Protein AF-A0AB34GWY9-F1 (afdb_monomer_lite)

Radius of gyration: 18.63 Å; chains: 1; bounding box: 54×38×54 Å

Sequence (233 aa):
MGNPYMCNNECDASTPELAHPPELMFDFEGRHPSTFWQSATWKEYPKPLQVNITLSWSKTIELTDNIVITFESGRPDQMILEKSLDYGRTWQPYQYYATDCLDAFHMDPKSVKDLSQHTVLEIICTEEYSTGYMTNSKIIHFEIKDRFAFFAGPWLRNMASLYGQLDTTKKLRDFFTVTDLRIRLLRPAVGEIFVDELHLARYFYAISDIKVHGRNASLEVVSEAFETLLTQQ

Secondary structure (DSSP, 8-state):
---TTS--S---TTSTTT---GGGGSS-TT-SSPP-EEPPPSTTTTS---EEEEEEEEEEEEE-S-EEEEESSPPPSEEEEEEESSTTSS-EEEEEEESSHHHHHS--B--GGG--TTTTT---EE-TT--TTSTTTTEEEE-HHHHHHHHHTTTT--HHHHHHHHHH-HHHHHHHEEEEEEEEEEE----SSS--GGGGGG---EEEEEE--EET--S--EEEEEE------

InterPro domains:
  IPR008211 Laminin, N-terminal [PF00055] (6-214)
  IPR008211 Laminin, N-terminal [PS51117] (1-215)
  IPR008211 Laminin, N-terminal [SM00136] (1-214)
  IPR050440 Laminin/Netrin Extracellular Matrix [PTHR10574] (3-215)

pLDDT: mean 86.41, std 16.1, range [24.83, 98.75]

Structure (mmCIF, N/CA/C/O backbone):
data_AF-A0AB34GWY9-F1
#
_entry.id   AF-A0AB34GWY9-F1
#
loop_
_atom_site.group_PDB
_atom_site.id
_atom_site.type_symbol
_atom_site.label_atom_id
_atom_site.label_alt_id
_atom_site.label_comp_id
_atom_site.label_asym_id
_atom_site.label_entity_id
_atom_site.label_seq_id
_atom_site.pdbx_PDB_ins_code
_atom_site.Cartn_x
_atom_site.Cartn_y
_atom_site.Cartn_z
_atom_site.occupancy
_atom_site.B_iso_or_equiv
_atom_site.auth_seq_id
_atom_site.auth_comp_id
_atom_site.auth_asym_id
_atom_site.auth_atom_id
_atom_site.pdbx_PDB_model_num
ATOM 1 N N . MET A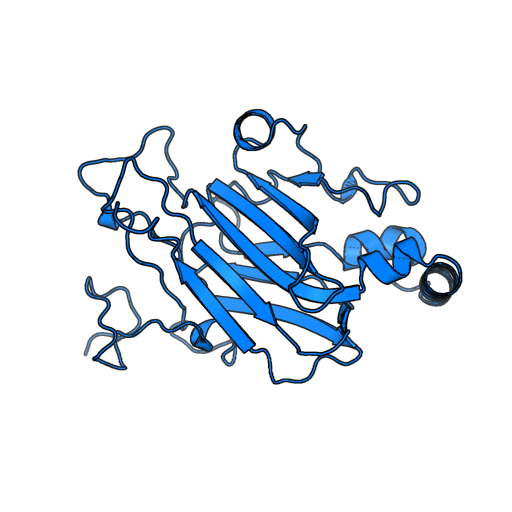 1 1 ? 36.625 4.973 -9.474 1.00 31.06 1 MET A N 1
ATOM 2 C CA . MET A 1 1 ? 35.896 3.871 -8.817 1.00 31.06 1 MET A CA 1
ATOM 3 C C . MET A 1 1 ? 34.450 4.313 -8.729 1.00 31.06 1 MET A C 1
ATOM 5 O O . MET A 1 1 ? 34.177 5.270 -8.017 1.00 31.06 1 MET A O 1
ATOM 9 N N . GLY A 1 2 ? 33.593 3.756 -9.586 1.00 39.88 2 GLY A N 1
ATOM 10 C CA . GLY A 1 2 ? 32.161 4.056 -9.590 1.00 39.88 2 GLY A CA 1
ATOM 11 C C . GLY A 1 2 ? 31.481 3.359 -8.418 1.00 39.88 2 GLY A C 1
ATOM 12 O O . GLY A 1 2 ? 31.935 2.303 -7.988 1.00 39.88 2 GLY A O 1
ATOM 13 N N . ASN A 1 3 ? 30.447 3.986 -7.872 1.00 44.97 3 ASN A N 1
ATOM 14 C CA . ASN A 1 3 ? 29.635 3.423 -6.804 1.00 44.97 3 ASN A CA 1
ATOM 15 C C . ASN A 1 3 ? 28.727 2.320 -7.390 1.00 44.97 3 ASN A C 1
ATOM 17 O O . ASN A 1 3 ? 27.938 2.653 -8.272 1.00 44.97 3 ASN A O 1
ATOM 21 N N . PRO A 1 4 ? 28.816 1.054 -6.943 1.00 48.94 4 PRO A N 1
ATOM 22 C CA . PRO A 1 4 ? 28.056 -0.055 -7.529 1.00 48.94 4 PRO A CA 1
ATOM 23 C C . PRO A 1 4 ? 26.533 0.065 -7.361 1.00 48.94 4 PRO A C 1
ATOM 25 O O . PRO A 1 4 ? 25.804 -0.508 -8.157 1.00 48.94 4 PRO A O 1
ATOM 28 N N . TYR A 1 5 ? 26.053 0.866 -6.401 1.00 50.22 5 TYR A N 1
ATOM 29 C CA . TYR A 1 5 ? 24.615 1.067 -6.153 1.00 50.22 5 TYR A CA 1
ATOM 30 C C . TYR A 1 5 ? 24.064 2.392 -6.707 1.00 50.22 5 TYR A C 1
ATOM 32 O O . TYR A 1 5 ? 22.931 2.768 -6.419 1.00 50.22 5 TYR A O 1
ATOM 40 N N . MET A 1 6 ? 24.861 3.147 -7.470 1.00 43.59 6 MET A N 1
ATOM 41 C CA . MET A 1 6 ? 24.285 4.130 -8.392 1.00 43.59 6 MET A CA 1
ATOM 42 C C . MET A 1 6 ? 23.903 3.397 -9.668 1.00 43.59 6 MET A C 1
ATOM 44 O O . MET A 1 6 ? 24.674 2.534 -10.065 1.00 43.59 6 MET A O 1
ATOM 48 N N . CYS A 1 7 ? 22.778 3.768 -10.295 1.00 50.56 7 CYS A N 1
ATOM 49 C CA . CYS A 1 7 ? 22.252 3.230 -11.556 1.00 50.56 7 CYS A CA 1
ATOM 50 C C . CYS A 1 7 ? 23.331 3.035 -12.640 1.00 50.56 7 CYS A C 1
ATOM 52 O O . CYS A 1 7 ? 23.457 3.832 -13.570 1.00 50.56 7 CYS A O 1
ATOM 54 N N . ASN A 1 8 ? 24.111 1.964 -12.532 1.00 51.22 8 ASN A N 1
ATOM 55 C CA . ASN A 1 8 ? 24.793 1.358 -13.648 1.00 51.22 8 ASN A CA 1
ATOM 56 C C . ASN A 1 8 ? 23.679 0.714 -14.466 1.00 51.22 8 ASN A C 1
ATOM 58 O O . ASN A 1 8 ? 22.760 0.121 -13.909 1.00 51.22 8 ASN A O 1
ATOM 62 N N . ASN A 1 9 ? 23.724 0.882 -15.782 1.00 61.03 9 ASN A N 1
ATOM 63 C CA . ASN A 1 9 ? 22.674 0.486 -16.725 1.00 61.03 9 ASN A CA 1
ATOM 64 C C . ASN A 1 9 ? 22.385 -1.036 -16.775 1.00 61.03 9 ASN A C 1
ATOM 66 O O . ASN A 1 9 ? 21.786 -1.509 -17.739 1.00 61.03 9 ASN A O 1
ATOM 70 N N . GLU A 1 10 ? 22.832 -1.813 -15.788 1.00 70.19 10 GLU A N 1
ATOM 71 C CA . GLU A 1 10 ? 22.822 -3.268 -15.770 1.00 70.19 10 GLU A CA 1
ATOM 72 C C . GLU A 1 10 ? 22.479 -3.777 -14.360 1.00 70.19 10 GLU A C 1
ATOM 74 O O . GLU A 1 10 ? 23.204 -3.530 -13.401 1.00 70.19 10 GLU A O 1
ATOM 79 N N . CYS A 1 11 ? 21.354 -4.490 -14.259 1.00 76.62 11 CYS A N 1
ATOM 80 C CA . CYS A 1 11 ? 20.963 -5.281 -13.096 1.00 76.62 11 CYS A CA 1
ATOM 81 C C . CYS A 1 11 ? 21.293 -6.745 -13.403 1.00 76.62 11 CYS A C 1
ATOM 83 O O . CYS A 1 11 ? 20.811 -7.283 -14.404 1.00 76.62 11 CYS A O 1
ATOM 85 N N . ASP A 1 12 ? 22.087 -7.390 -12.550 1.00 78.81 12 ASP A N 1
ATOM 86 C CA . ASP A 1 12 ? 22.525 -8.776 -12.733 1.00 78.81 12 ASP A CA 1
ATOM 87 C C . ASP A 1 12 ? 22.421 -9.552 -11.417 1.00 78.81 12 ASP A C 1
ATOM 89 O O . ASP A 1 12 ? 23.176 -9.326 -10.476 1.00 78.81 12 ASP A O 1
ATOM 93 N N . ALA A 1 13 ? 21.497 -10.515 -11.374 1.00 80.19 13 ALA A N 1
ATOM 94 C CA . ALA A 1 13 ? 21.254 -11.352 -10.201 1.00 80.19 13 ALA A CA 1
ATOM 95 C C . ALA A 1 13 ? 22.440 -12.265 -9.839 1.00 80.19 13 ALA A C 1
ATOM 97 O O . ALA A 1 13 ? 22.514 -12.747 -8.710 1.00 80.19 13 ALA A O 1
ATOM 98 N N . SER A 1 14 ? 23.359 -12.525 -10.776 1.00 80.94 14 SER A N 1
ATOM 99 C CA . SER A 1 14 ? 24.549 -13.346 -10.528 1.00 80.94 14 SER A CA 1
ATOM 100 C C . SER A 1 14 ? 25.707 -12.564 -9.904 1.00 80.94 14 SER A C 1
ATOM 102 O O . SER A 1 14 ? 26.601 -13.166 -9.303 1.00 80.94 14 SER A O 1
ATOM 104 N N . THR A 1 15 ? 25.663 -11.232 -9.990 1.00 83.25 15 THR A N 1
ATOM 105 C CA . THR A 1 15 ? 26.695 -10.330 -9.482 1.00 83.25 15 THR A CA 1
ATOM 106 C C . THR A 1 15 ? 26.162 -9.598 -8.245 1.00 83.25 15 THR A C 1
ATOM 108 O O . THR A 1 15 ? 25.344 -8.696 -8.393 1.00 83.25 15 THR A O 1
ATOM 111 N N . PRO A 1 16 ? 26.629 -9.912 -7.018 1.00 82.50 16 PRO A N 1
ATOM 112 C CA . PRO A 1 16 ? 26.069 -9.345 -5.783 1.00 82.50 16 PRO A CA 1
ATOM 113 C C . PRO A 1 16 ? 26.027 -7.811 -5.724 1.00 82.50 16 PRO A C 1
ATOM 115 O O . PRO A 1 16 ? 25.148 -7.249 -5.085 1.00 82.50 16 PRO A O 1
ATOM 118 N N . GLU A 1 17 ? 26.965 -7.135 -6.391 1.00 79.44 17 GLU A N 1
ATOM 119 C CA . GLU A 1 17 ? 27.049 -5.668 -6.447 1.00 79.44 17 GLU A CA 1
ATOM 120 C C . GLU A 1 17 ? 26.020 -5.020 -7.391 1.00 79.44 17 GLU A C 1
ATOM 122 O O . GLU A 1 17 ? 25.775 -3.824 -7.279 1.00 79.44 17 GLU A O 1
ATOM 127 N N . LEU A 1 18 ? 25.436 -5.795 -8.310 1.00 80.31 18 LEU A N 1
ATOM 128 C CA . LEU A 1 18 ? 24.434 -5.362 -9.298 1.00 80.31 18 LEU A CA 1
ATOM 129 C C . LEU A 1 18 ? 23.069 -6.031 -9.066 1.00 80.31 18 LEU A C 1
ATOM 131 O O . LEU A 1 18 ? 22.143 -5.867 -9.865 1.00 80.31 18 LEU A O 1
ATOM 135 N N . ALA A 1 19 ? 22.959 -6.837 -8.009 1.00 84.19 19 ALA A N 1
ATOM 136 C CA . ALA A 1 19 ? 21.754 -7.561 -7.659 1.00 84.19 19 ALA A CA 1
ATOM 137 C C . ALA A 1 19 ? 20.856 -6.694 -6.770 1.00 84.19 19 ALA A C 1
ATOM 139 O O . ALA A 1 19 ? 21.302 -6.111 -5.782 1.00 84.19 19 ALA A O 1
ATOM 140 N N . HIS A 1 20 ? 19.562 -6.689 -7.084 1.00 88.31 20 HIS A N 1
ATOM 141 C CA . HIS A 1 20 ? 18.537 -5.945 -6.351 1.00 88.31 20 HIS A CA 1
ATOM 142 C C . HIS A 1 20 ? 17.461 -6.885 -5.785 1.00 88.31 20 HIS A C 1
ATOM 144 O O . HIS A 1 20 ? 16.304 -6.831 -6.216 1.00 88.31 20 HIS A O 1
ATOM 150 N N . PRO A 1 21 ? 17.823 -7.814 -4.878 1.00 90.44 21 PRO A N 1
ATOM 151 C CA . PRO A 1 21 ? 16.912 -8.859 -4.444 1.00 90.44 21 PRO A CA 1
ATOM 152 C C . PRO A 1 21 ? 15.900 -8.344 -3.393 1.00 90.44 21 PRO A C 1
ATOM 154 O O . PRO A 1 21 ? 16.093 -7.263 -2.825 1.00 90.44 21 PRO A O 1
ATOM 157 N N . PRO A 1 22 ? 14.795 -9.075 -3.140 1.00 89.94 22 PRO A N 1
ATOM 158 C CA . PRO A 1 22 ? 13.700 -8.610 -2.282 1.00 89.94 22 PRO A CA 1
ATOM 159 C C . PRO A 1 22 ? 14.094 -8.286 -0.837 1.00 89.94 22 PRO A C 1
ATOM 161 O O . PRO A 1 22 ? 13.450 -7.450 -0.205 1.00 89.94 22 PRO A O 1
ATOM 164 N N . GLU A 1 23 ? 15.157 -8.901 -0.314 1.00 89.06 23 GLU A N 1
ATOM 165 C CA . GLU A 1 23 ? 15.642 -8.688 1.055 1.00 89.06 23 GLU A CA 1
ATOM 166 C C . GLU A 1 23 ? 16.086 -7.241 1.294 1.00 89.06 23 GLU A C 1
ATOM 168 O O . GLU A 1 23 ? 16.053 -6.767 2.429 1.00 89.06 23 GLU A O 1
ATOM 173 N N . LEU A 1 24 ? 16.455 -6.516 0.230 1.00 89.56 24 LEU A N 1
ATOM 174 C CA . LEU A 1 24 ? 16.825 -5.104 0.316 1.00 89.56 24 LEU A CA 1
ATOM 175 C C . LEU A 1 24 ? 15.642 -4.188 0.658 1.00 89.56 24 LEU A C 1
ATOM 177 O O . LEU A 1 24 ? 15.874 -3.042 1.000 1.00 89.56 24 LEU A O 1
ATOM 181 N N . MET A 1 25 ? 14.393 -4.667 0.609 1.00 91.06 25 MET A N 1
ATOM 182 C CA . MET A 1 25 ? 13.231 -3.896 1.079 1.00 91.06 25 MET A CA 1
ATOM 183 C C . MET A 1 25 ? 13.099 -3.854 2.611 1.00 91.06 25 MET A C 1
ATOM 185 O O . MET A 1 25 ? 12.223 -3.155 3.112 1.00 91.06 25 MET A O 1
ATOM 189 N N . PHE A 1 26 ? 13.905 -4.627 3.347 1.00 89.31 26 PHE A N 1
ATOM 190 C CA . PHE A 1 26 ? 13.823 -4.772 4.809 1.00 89.31 26 PHE A CA 1
ATOM 191 C C . PHE A 1 26 ? 15.185 -4.643 5.496 1.00 89.31 26 PHE A C 1
ATOM 193 O O . PHE A 1 26 ? 15.328 -5.019 6.665 1.00 89.31 26 PHE A O 1
ATOM 200 N N . ASP A 1 27 ? 16.212 -4.189 4.774 1.00 83.94 27 ASP A N 1
ATOM 201 C CA . ASP A 1 27 ? 17.539 -4.033 5.351 1.00 83.94 27 ASP A CA 1
ATOM 202 C C . ASP A 1 27 ? 17.627 -2.783 6.246 1.00 83.94 27 ASP A C 1
ATOM 204 O O . ASP A 1 27 ? 16.655 -2.069 6.493 1.00 83.94 27 ASP A O 1
ATOM 208 N N . PHE A 1 28 ? 18.787 -2.574 6.870 1.00 76.06 28 PHE A N 1
ATOM 209 C CA . PHE A 1 28 ? 18.936 -1.478 7.822 1.00 76.06 28 PHE A CA 1
ATOM 210 C C . PHE A 1 28 ? 18.952 -0.122 7.101 1.00 76.06 28 PHE A C 1
ATOM 212 O O . PHE A 1 28 ? 19.877 0.175 6.341 1.00 76.06 28 PHE A O 1
ATOM 219 N N . GLU A 1 29 ? 17.967 0.720 7.418 1.00 64.00 29 GLU A N 1
ATOM 220 C CA . GLU A 1 29 ? 17.836 2.082 6.900 1.00 64.00 29 GLU A CA 1
ATOM 221 C C . GLU A 1 29 ? 19.078 2.951 7.195 1.00 64.00 29 GLU A C 1
ATOM 223 O O . GLU A 1 29 ? 19.726 2.833 8.236 1.00 64.00 29 GLU A O 1
ATOM 228 N N . GLY A 1 30 ? 19.404 3.878 6.290 1.00 59.62 30 GLY A N 1
ATOM 229 C CA . GLY A 1 30 ? 20.500 4.841 6.476 1.00 59.62 30 GLY A CA 1
ATOM 230 C C . GLY A 1 30 ? 21.842 4.405 5.886 1.00 59.62 30 GLY A C 1
ATOM 231 O O . GLY A 1 30 ? 22.859 5.066 6.113 1.00 59.62 30 GLY A O 1
ATOM 232 N N . ARG A 1 31 ? 21.868 3.324 5.095 1.00 63.81 31 ARG A N 1
ATOM 233 C CA . ARG A 1 31 ? 22.986 3.072 4.180 1.00 63.81 31 ARG A CA 1
ATOM 234 C C . ARG A 1 31 ? 23.046 4.170 3.119 1.00 63.81 31 ARG A C 1
ATOM 236 O O . ARG A 1 31 ? 22.035 4.587 2.557 1.00 63.81 31 ARG A O 1
ATOM 243 N N . HIS A 1 32 ? 24.261 4.641 2.863 1.00 64.62 32 HIS A N 1
ATOM 244 C CA . HIS A 1 32 ? 24.560 5.572 1.786 1.00 64.62 32 HIS A CA 1
ATOM 245 C C . HIS A 1 32 ? 25.638 4.950 0.900 1.00 64.62 32 HIS A C 1
ATOM 247 O O . HIS A 1 32 ? 26.770 4.787 1.368 1.00 64.62 32 HIS A O 1
ATOM 253 N N . PRO A 1 33 ? 25.324 4.610 -0.362 1.00 71.50 33 PRO A N 1
ATOM 254 C CA . PRO A 1 33 ? 24.031 4.770 -1.065 1.00 71.50 33 PRO A CA 1
ATOM 255 C C . PRO A 1 33 ? 22.893 3.888 -0.511 1.00 71.50 33 PRO A C 1
ATOM 257 O O . PRO A 1 33 ? 23.167 2.920 0.198 1.00 71.50 33 PRO A O 1
ATOM 260 N N . SER A 1 34 ? 21.640 4.238 -0.835 1.00 79.06 34 SER A N 1
ATOM 261 C CA . SER A 1 34 ? 20.464 3.411 -0.531 1.00 79.06 34 SER A CA 1
ATOM 262 C C . SER A 1 34 ? 20.524 2.089 -1.296 1.00 79.06 34 SER A C 1
ATOM 264 O O . SER A 1 34 ? 20.919 2.035 -2.460 1.00 79.06 34 SER A O 1
ATOM 266 N N . THR A 1 35 ? 20.129 1.019 -0.623 1.00 88.00 35 THR A N 1
ATOM 267 C CA . THR A 1 35 ? 19.844 -0.298 -1.192 1.00 88.00 35 THR A CA 1
ATOM 268 C C . THR A 1 35 ? 18.368 -0.363 -1.576 1.00 88.00 35 THR A C 1
ATOM 270 O O . THR A 1 35 ? 17.538 0.342 -1.005 1.00 88.00 35 THR A O 1
ATOM 273 N N . PHE A 1 36 ? 18.035 -1.153 -2.596 1.00 90.25 36 PHE A N 1
ATOM 274 C CA . PHE A 1 36 ? 16.656 -1.302 -3.053 1.00 90.25 36 PHE A CA 1
ATOM 275 C C . PHE A 1 36 ? 16.463 -2.595 -3.833 1.00 90.25 36 PHE A C 1
ATOM 277 O O . PHE A 1 36 ? 17.358 -3.032 -4.560 1.00 90.25 36 PHE A O 1
ATOM 284 N N . TRP A 1 37 ? 15.271 -3.172 -3.710 1.00 93.12 37 TRP A N 1
ATOM 285 C CA . TRP A 1 37 ? 14.765 -4.168 -4.649 1.00 93.12 37 TRP A CA 1
ATOM 286 C C . TRP A 1 37 ? 14.370 -3.488 -5.961 1.00 93.12 37 TRP A C 1
ATOM 288 O O . TRP A 1 37 ? 13.893 -2.351 -5.940 1.00 93.12 37 TRP A O 1
ATOM 298 N N . GLN A 1 38 ? 14.516 -4.190 -7.086 1.00 91.31 38 GLN A N 1
ATOM 299 C CA . GLN A 1 38 ? 14.122 -3.700 -8.405 1.00 91.31 38 GLN A CA 1
ATOM 300 C C . GLN A 1 38 ? 13.397 -4.786 -9.209 1.00 91.31 38 GLN A C 1
ATOM 302 O O . GLN A 1 38 ? 13.827 -5.939 -9.235 1.00 91.31 38 GLN A O 1
ATOM 307 N N . SER A 1 39 ? 12.324 -4.405 -9.905 1.00 93.06 39 SER A N 1
ATOM 308 C CA . SER A 1 39 ? 11.644 -5.260 -10.882 1.00 93.06 39 SER A CA 1
ATOM 309 C C . SER A 1 39 ? 12.378 -5.305 -12.225 1.00 93.06 39 SER A C 1
ATOM 311 O O . SER A 1 39 ? 13.233 -4.466 -12.538 1.00 93.06 39 SER A O 1
ATOM 313 N N . ALA A 1 40 ? 11.957 -6.217 -13.098 1.00 91.56 40 ALA A N 1
ATOM 314 C CA . ALA A 1 40 ? 12.222 -6.094 -14.520 1.00 91.56 40 ALA A CA 1
ATOM 315 C C . ALA A 1 40 ? 11.630 -4.784 -15.079 1.00 91.56 40 ALA A C 1
ATOM 317 O O . ALA A 1 40 ? 10.621 -4.257 -14.600 1.00 91.56 40 ALA A O 1
ATOM 318 N N . THR A 1 41 ? 12.266 -4.256 -16.124 1.00 90.94 41 THR A N 1
ATOM 319 C CA . THR A 1 41 ? 11.753 -3.115 -16.898 1.00 90.94 41 THR A CA 1
ATOM 320 C C . THR A 1 41 ? 10.544 -3.518 -17.744 1.00 90.94 41 THR A C 1
ATOM 322 O O . THR A 1 41 ? 10.448 -4.677 -18.148 1.00 90.94 41 THR A O 1
ATOM 325 N N . TRP A 1 42 ? 9.695 -2.564 -18.133 1.00 93.62 42 TRP A N 1
ATOM 326 C CA . TRP A 1 42 ? 8.442 -2.787 -18.874 1.00 93.62 42 TRP A CA 1
ATOM 327 C C . TRP A 1 42 ? 8.614 -3.169 -20.365 1.00 93.62 42 TRP A C 1
ATOM 329 O O . TRP A 1 42 ? 7.928 -2.656 -21.244 1.00 93.62 42 TRP A O 1
ATOM 339 N N . LYS A 1 43 ? 9.528 -4.093 -20.684 1.00 90.06 43 LYS A N 1
ATOM 340 C CA . LYS A 1 43 ? 9.848 -4.526 -22.059 1.00 90.06 43 LYS A CA 1
ATOM 341 C C . LYS A 1 43 ? 8.695 -5.234 -22.778 1.00 90.06 43 LYS A C 1
ATOM 343 O O . LYS A 1 43 ? 8.678 -5.242 -24.001 1.00 90.06 43 LYS A O 1
ATOM 348 N N . GLU A 1 44 ? 7.752 -5.823 -22.041 1.00 92.31 44 GLU A N 1
ATOM 349 C CA . GLU A 1 44 ? 6.586 -6.527 -22.606 1.00 92.31 44 GLU A CA 1
ATOM 350 C C . GLU A 1 44 ? 5.399 -5.597 -22.934 1.00 92.31 44 GLU A C 1
ATOM 352 O O . GLU A 1 44 ? 4.308 -6.081 -23.235 1.00 92.31 44 GLU A O 1
ATOM 357 N N . TYR A 1 45 ? 5.575 -4.271 -22.879 1.00 91.19 45 TYR A N 1
ATOM 358 C CA . TYR A 1 45 ? 4.534 -3.311 -23.261 1.00 91.19 45 TYR A CA 1
ATOM 359 C C . TYR A 1 45 ? 3.922 -3.659 -24.641 1.00 91.19 45 TYR A C 1
ATOM 361 O O . TYR A 1 45 ? 4.670 -3.982 -25.566 1.00 91.19 45 TYR A O 1
ATOM 369 N N . PRO A 1 46 ? 2.582 -3.622 -24.810 1.00 93.31 46 PRO A N 1
ATOM 370 C CA . PRO A 1 46 ? 1.567 -3.045 -23.919 1.00 93.31 46 PRO A CA 1
ATOM 371 C C . PRO A 1 46 ? 1.033 -3.979 -22.822 1.00 93.31 46 PRO A C 1
ATOM 373 O O . PRO A 1 46 ? 0.096 -3.607 -22.114 1.00 93.31 46 PRO A O 1
ATOM 376 N N . LYS A 1 47 ? 1.589 -5.185 -22.642 1.00 93.75 47 LYS A N 1
ATOM 377 C CA . LYS A 1 47 ? 1.182 -6.065 -21.536 1.00 93.75 47 LYS A CA 1
ATOM 378 C C . LYS A 1 47 ? 1.500 -5.381 -20.198 1.00 93.75 47 LYS A C 1
ATOM 380 O O . LYS A 1 47 ? 2.639 -4.954 -20.028 1.00 93.75 47 LYS A O 1
ATOM 385 N N . PRO A 1 48 ? 0.554 -5.263 -19.249 1.00 92.88 48 PRO A N 1
ATOM 386 C CA . PRO A 1 48 ? 0.791 -4.572 -17.981 1.00 92.88 48 PRO A CA 1
ATOM 387 C C . PRO A 1 48 ? 1.964 -5.158 -17.183 1.00 92.88 48 PRO A C 1
ATOM 389 O O . PRO A 1 48 ? 2.044 -6.375 -17.008 1.00 92.88 48 PRO A O 1
ATOM 392 N N . LEU A 1 49 ? 2.841 -4.297 -16.657 1.00 94.25 49 LEU A N 1
ATOM 393 C CA . LEU A 1 49 ? 3.891 -4.693 -15.715 1.00 94.25 49 LEU A CA 1
ATOM 394 C C . LEU A 1 49 ? 3.278 -4.833 -14.316 1.00 94.25 49 LEU A C 1
ATOM 396 O O . LEU A 1 49 ? 3.214 -3.861 -13.570 1.00 94.25 49 LEU A O 1
ATOM 400 N N . GLN A 1 50 ? 2.793 -6.031 -13.984 1.00 96.25 50 GLN A N 1
ATOM 401 C CA . GLN A 1 50 ? 2.162 -6.312 -12.692 1.00 96.25 50 GLN A CA 1
ATOM 402 C C . GLN A 1 50 ? 3.093 -7.095 -11.767 1.00 96.25 50 GLN A C 1
ATOM 404 O O . GLN A 1 50 ? 3.577 -8.174 -12.120 1.00 96.25 50 GLN A O 1
ATOM 409 N N . VAL A 1 51 ? 3.287 -6.582 -10.552 1.00 96.44 51 VAL A N 1
ATOM 410 C CA . VAL A 1 51 ? 4.136 -7.207 -9.531 1.00 96.44 51 VAL A CA 1
ATOM 411 C C . VAL A 1 51 ? 3.387 -7.286 -8.208 1.00 96.44 51 VAL A C 1
ATOM 413 O O . VAL A 1 51 ? 2.798 -6.308 -7.753 1.00 96.44 51 VAL A O 1
ATOM 416 N N . ASN A 1 52 ? 3.424 -8.455 -7.577 1.00 96.25 52 ASN A N 1
ATOM 417 C CA . ASN A 1 52 ? 2.843 -8.684 -6.263 1.00 96.25 52 ASN A CA 1
ATOM 418 C C . ASN A 1 52 ? 3.963 -8.912 -5.251 1.00 96.25 52 ASN A C 1
ATOM 420 O O . ASN A 1 52 ? 4.732 -9.860 -5.388 1.00 96.25 52 ASN A O 1
ATOM 424 N N . ILE A 1 53 ? 4.015 -8.087 -4.212 1.00 96.44 53 ILE A N 1
ATOM 425 C CA . ILE A 1 53 ? 4.933 -8.264 -3.084 1.00 96.44 53 ILE A CA 1
ATOM 426 C C . ILE A 1 53 ? 4.107 -8.706 -1.888 1.00 96.44 53 ILE A C 1
ATOM 428 O O . ILE A 1 53 ? 3.228 -7.970 -1.441 1.00 96.44 53 ILE A O 1
ATOM 432 N N . THR A 1 54 ? 4.365 -9.913 -1.395 1.00 96.25 54 THR A N 1
ATOM 433 C CA . THR A 1 54 ? 3.622 -10.514 -0.285 1.00 96.25 54 THR A CA 1
ATOM 434 C C . THR A 1 54 ? 4.499 -10.572 0.952 1.00 96.25 54 THR A C 1
ATOM 436 O O . THR A 1 54 ? 5.602 -11.108 0.898 1.00 96.25 54 THR A O 1
ATOM 439 N N . LEU A 1 55 ? 3.999 -10.028 2.059 1.00 94.69 55 LEU A N 1
ATOM 440 C CA . LEU A 1 55 ? 4.651 -10.015 3.364 1.00 94.69 55 LEU A CA 1
ATOM 441 C C . LEU A 1 55 ? 3.875 -10.940 4.288 1.00 94.69 55 LEU A C 1
ATOM 443 O O . LEU A 1 55 ? 2.704 -10.675 4.561 1.00 94.69 55 LEU A O 1
ATOM 447 N N . SER A 1 56 ? 4.519 -12.006 4.753 1.00 93.38 56 SER A N 1
ATOM 448 C CA . SER A 1 56 ? 3.876 -13.056 5.545 1.00 93.38 56 SER A CA 1
ATOM 449 C C . SER A 1 56 ? 4.575 -13.207 6.891 1.00 93.38 56 SER A C 1
ATOM 451 O O . SER A 1 56 ? 5.797 -13.352 6.952 1.00 93.38 56 SER A O 1
ATOM 453 N N . TRP A 1 57 ? 3.804 -13.213 7.981 1.00 90.12 57 TRP A N 1
ATOM 454 C CA . TRP A 1 57 ? 4.357 -13.313 9.339 1.00 90.12 57 TRP A CA 1
ATOM 455 C C . TRP A 1 57 ? 4.080 -14.649 10.032 1.00 90.12 57 TRP A C 1
ATOM 457 O O . TRP A 1 57 ? 4.511 -14.849 11.166 1.00 90.12 57 TRP A O 1
ATOM 467 N N . SER A 1 58 ? 3.342 -15.566 9.394 1.00 88.31 58 SER A N 1
ATOM 468 C CA . SER A 1 58 ? 2.927 -16.862 9.975 1.00 88.31 58 SER A CA 1
ATOM 469 C C . SER A 1 58 ? 2.223 -16.756 11.340 1.00 88.31 58 SER A C 1
ATOM 471 O O . SER A 1 58 ? 2.072 -17.739 12.066 1.00 88.31 58 SER A O 1
ATOM 473 N N . LYS A 1 59 ? 1.757 -15.558 11.700 1.00 90.38 59 LYS A N 1
ATOM 474 C CA . LYS A 1 59 ? 1.011 -15.248 12.918 1.00 90.38 59 LYS A CA 1
ATOM 475 C C . LYS A 1 59 ? 0.189 -13.988 12.714 1.00 90.38 59 LYS A C 1
ATOM 477 O O . LYS A 1 59 ? 0.381 -13.243 11.760 1.00 90.38 59 LYS A O 1
ATOM 482 N N . THR A 1 60 ? -0.695 -13.743 13.663 1.00 92.12 60 THR A N 1
ATOM 483 C CA . THR A 1 60 ? -1.526 -12.548 13.704 1.00 92.12 60 THR A CA 1
ATOM 484 C C . THR A 1 60 ? -0.775 -11.386 14.359 1.00 92.12 60 THR A C 1
ATOM 486 O O . THR A 1 60 ? -0.222 -11.540 15.449 1.00 92.12 60 THR A O 1
ATOM 489 N N . ILE A 1 61 ? -0.779 -10.225 13.705 1.00 92.94 61 ILE A N 1
ATOM 490 C CA . ILE A 1 61 ? -0.139 -8.982 14.152 1.00 92.94 61 ILE A CA 1
ATOM 491 C C . ILE A 1 61 ? -1.192 -7.882 14.238 1.00 92.94 61 ILE A C 1
ATOM 493 O O . ILE A 1 61 ? -2.058 -7.770 13.371 1.00 92.94 61 IL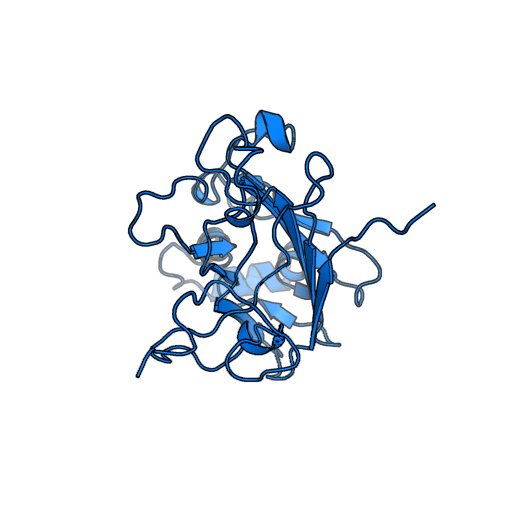E A O 1
ATOM 497 N N . GLU A 1 62 ? -1.101 -7.053 15.275 1.00 92.69 62 GLU A N 1
ATOM 498 C CA . GLU A 1 62 ? -1.888 -5.823 15.404 1.00 92.69 62 GLU A CA 1
ATOM 499 C C . GLU A 1 62 ? -1.013 -4.630 15.038 1.00 92.69 62 GLU A C 1
ATOM 501 O O . GLU A 1 62 ? -0.028 -4.351 15.722 1.00 92.69 62 GLU A O 1
ATOM 506 N N . LEU A 1 63 ? -1.359 -3.929 13.964 1.00 94.94 63 LEU A N 1
ATOM 507 C CA . LEU A 1 63 ? -0.608 -2.780 13.474 1.00 94.94 63 LEU A CA 1
ATOM 508 C C . LEU A 1 63 ? -0.713 -1.603 14.453 1.00 94.94 63 LEU A C 1
ATOM 510 O O . LEU A 1 63 ? -1.790 -1.305 14.972 1.00 94.94 63 LEU A O 1
ATOM 514 N N . THR A 1 64 ? 0.409 -0.930 14.707 1.00 91.69 64 THR A N 1
ATOM 515 C CA . THR A 1 64 ? 0.504 0.147 15.714 1.00 91.69 64 THR A CA 1
ATOM 516 C C . THR A 1 64 ? 0.999 1.480 15.171 1.00 91.69 64 THR A C 1
ATOM 518 O O . THR A 1 64 ? 0.842 2.497 15.843 1.00 91.69 64 THR A O 1
ATOM 521 N N . ASP A 1 65 ? 1.608 1.487 13.989 1.00 94.31 65 ASP A N 1
ATOM 522 C CA . ASP A 1 65 ? 2.078 2.693 13.304 1.00 94.31 65 ASP A CA 1
ATOM 523 C C . ASP A 1 65 ? 1.701 2.611 11.820 1.00 94.31 65 ASP A C 1
ATOM 525 O O . ASP A 1 65 ? 1.257 1.563 11.354 1.00 94.31 65 ASP A O 1
ATOM 529 N N . ASN A 1 66 ? 1.862 3.706 11.085 1.00 96.00 66 ASN A N 1
ATOM 530 C CA . ASN A 1 66 ? 1.632 3.745 9.648 1.00 96.00 66 ASN A CA 1
ATOM 531 C C . ASN A 1 66 ? 2.476 2.678 8.940 1.00 96.00 66 ASN A C 1
ATOM 533 O O . ASN A 1 66 ? 3.639 2.460 9.293 1.00 96.00 66 ASN A O 1
ATOM 537 N N . ILE A 1 67 ? 1.909 2.059 7.904 1.00 96.94 67 ILE A N 1
ATOM 538 C CA . ILE A 1 67 ? 2.722 1.292 6.956 1.00 96.94 67 ILE A CA 1
ATOM 539 C C . ILE A 1 67 ? 3.371 2.311 6.026 1.00 96.94 67 ILE A C 1
ATOM 541 O O . ILE A 1 67 ? 2.682 3.190 5.500 1.00 96.94 67 ILE A O 1
ATOM 545 N N . VAL A 1 68 ? 4.687 2.224 5.859 1.00 96.12 68 VAL A N 1
ATOM 546 C CA . VAL A 1 68 ? 5.457 3.151 5.024 1.00 96.12 68 VAL A CA 1
ATOM 547 C C . VAL A 1 68 ? 6.184 2.358 3.956 1.00 96.12 68 VAL A C 1
ATOM 549 O O . VAL A 1 68 ? 6.914 1.429 4.284 1.00 96.12 68 VAL A O 1
ATOM 552 N N . ILE A 1 69 ? 5.978 2.728 2.696 1.00 96.19 69 ILE A N 1
ATOM 553 C CA . ILE A 1 69 ? 6.651 2.128 1.545 1.00 96.19 69 ILE A CA 1
ATOM 554 C C . ILE A 1 69 ? 7.462 3.232 0.876 1.00 96.19 69 ILE A C 1
ATOM 556 O O . ILE A 1 69 ? 6.898 4.236 0.430 1.00 96.19 69 ILE A O 1
ATOM 560 N N . THR A 1 70 ? 8.776 3.049 0.813 1.00 94.06 70 THR A N 1
ATOM 561 C CA . THR A 1 70 ? 9.708 4.000 0.206 1.00 94.06 70 THR A CA 1
ATOM 562 C C . THR A 1 70 ? 10.191 3.444 -1.125 1.00 94.06 70 THR A C 1
ATOM 564 O O . THR A 1 70 ? 10.791 2.374 -1.184 1.00 94.06 70 THR A O 1
ATOM 567 N N . PHE A 1 71 ? 9.916 4.169 -2.202 1.00 93.25 71 PHE A N 1
ATOM 568 C CA . PHE A 1 71 ? 10.335 3.827 -3.553 1.00 93.25 71 PHE A CA 1
ATOM 569 C C . PHE A 1 71 ? 11.674 4.489 -3.884 1.00 93.25 71 PHE A C 1
ATOM 571 O O . PHE A 1 71 ? 11.875 5.666 -3.603 1.00 93.25 71 PHE A O 1
ATOM 578 N N . GLU A 1 72 ? 12.583 3.760 -4.527 1.00 90.31 72 GLU A N 1
ATOM 579 C CA . GLU A 1 72 ? 13.751 4.370 -5.173 1.00 90.31 72 GLU A CA 1
ATOM 580 C C . GLU A 1 72 ? 13.376 4.897 -6.569 1.00 90.31 72 GLU A C 1
ATOM 582 O O . GLU A 1 72 ? 13.835 5.968 -6.979 1.00 90.31 72 GLU A O 1
ATOM 587 N N . SER A 1 73 ? 12.476 4.188 -7.263 1.00 90.44 73 SER A N 1
ATOM 588 C CA . SER A 1 73 ? 11.836 4.639 -8.501 1.00 90.44 73 SER A CA 1
ATOM 589 C C . SER A 1 73 ? 10.791 5.732 -8.228 1.00 90.44 73 SER A C 1
ATOM 591 O O . SER A 1 73 ? 10.546 6.133 -7.089 1.00 90.44 73 SER A O 1
ATOM 593 N N . GLY A 1 74 ? 10.108 6.198 -9.279 1.00 90.81 74 GLY A N 1
ATOM 594 C CA . GLY A 1 74 ? 8.838 6.903 -9.094 1.00 90.81 74 GLY A CA 1
ATOM 595 C C . GLY A 1 74 ? 7.795 5.996 -8.426 1.00 90.81 74 GLY A C 1
ATOM 596 O O . GLY A 1 74 ? 7.847 4.769 -8.567 1.00 90.81 74 GLY A O 1
ATOM 597 N N . ARG A 1 75 ? 6.847 6.603 -7.703 1.00 94.38 75 ARG A N 1
ATOM 598 C CA . ARG A 1 75 ? 5.709 5.884 -7.111 1.00 94.38 75 ARG A CA 1
ATOM 599 C C . ARG A 1 75 ? 4.774 5.358 -8.210 1.00 94.38 75 ARG A C 1
ATOM 601 O O . ARG A 1 75 ? 4.605 6.053 -9.208 1.00 94.38 75 ARG A O 1
ATOM 608 N N . PRO A 1 76 ? 4.166 4.173 -8.042 1.00 95.38 76 PRO A N 1
ATOM 609 C CA . PRO A 1 76 ? 3.281 3.582 -9.042 1.00 95.38 76 PRO A CA 1
ATOM 610 C C . PRO A 1 76 ? 2.120 4.503 -9.422 1.00 95.38 76 PRO A C 1
ATOM 612 O O . PRO A 1 76 ? 1.494 5.089 -8.540 1.00 95.38 76 PRO A O 1
ATOM 615 N N . ASP A 1 77 ? 1.767 4.536 -10.709 1.00 95.06 77 ASP A N 1
ATOM 616 C CA . ASP A 1 77 ? 0.545 5.203 -11.174 1.00 95.06 77 ASP A CA 1
ATOM 617 C C . ASP A 1 77 ? -0.712 4.477 -10.667 1.00 95.06 77 ASP A C 1
ATOM 619 O O . ASP A 1 77 ? -1.759 5.096 -10.500 1.00 95.06 77 ASP A O 1
ATOM 623 N N . GLN A 1 78 ? -0.621 3.159 -10.442 1.00 97.19 78 GLN A N 1
ATOM 624 C CA . GLN A 1 78 ? -1.698 2.330 -9.894 1.00 97.19 78 GLN A CA 1
ATOM 625 C C . GLN A 1 78 ? -1.129 1.266 -8.948 1.00 97.19 78 GLN A C 1
ATOM 627 O O . GLN A 1 78 ? -0.279 0.454 -9.338 1.00 97.19 78 GLN A O 1
ATOM 632 N N . MET A 1 79 ? -1.627 1.242 -7.710 1.00 98.25 79 MET A N 1
ATOM 633 C CA . MET A 1 79 ? -1.249 0.279 -6.676 1.00 98.25 79 MET A CA 1
ATOM 634 C C . MET A 1 79 ? -2.429 -0.040 -5.751 1.00 98.25 79 MET A C 1
ATOM 636 O O . MET A 1 79 ? -3.244 0.824 -5.433 1.00 98.25 79 MET A O 1
ATOM 640 N N . ILE A 1 80 ? -2.494 -1.281 -5.267 1.00 98.69 80 ILE A N 1
ATOM 641 C CA . ILE A 1 80 ? -3.438 -1.703 -4.226 1.00 98.69 80 ILE A CA 1
ATOM 642 C C . ILE A 1 80 ? -2.642 -2.269 -3.053 1.00 98.69 80 ILE A C 1
ATOM 644 O O . ILE A 1 80 ? -1.817 -3.164 -3.240 1.00 98.69 80 ILE A O 1
ATOM 648 N N . LEU A 1 81 ? -2.911 -1.779 -1.844 1.00 98.75 81 LEU A N 1
ATOM 649 C CA . LEU A 1 81 ? -2.513 -2.467 -0.621 1.00 98.75 81 LEU A CA 1
ATOM 650 C C . LEU A 1 81 ? -3.653 -3.391 -0.207 1.00 98.75 81 LEU A C 1
ATOM 652 O O . LEU A 1 81 ? -4.777 -2.939 -0.008 1.00 98.75 81 LEU A O 1
ATOM 656 N N . GLU A 1 82 ? -3.367 -4.674 -0.060 1.00 98.69 82 GLU A N 1
ATOM 657 C CA . GLU A 1 82 ? -4.303 -5.691 0.403 1.00 98.69 82 GLU A CA 1
ATOM 658 C C . GLU A 1 82 ? -3.811 -6.305 1.712 1.00 98.69 82 GLU A C 1
ATOM 660 O O . GLU A 1 82 ? -2.619 -6.290 2.033 1.00 98.69 82 GLU A O 1
ATOM 665 N N . LYS A 1 83 ? -4.744 -6.887 2.460 1.00 98.00 83 LYS A N 1
ATOM 666 C CA . LYS A 1 83 ? -4.456 -7.614 3.691 1.00 98.00 83 LYS A CA 1
ATOM 667 C C . LYS A 1 83 ? -5.161 -8.961 3.727 1.00 98.00 83 LYS A C 1
ATOM 669 O O . LYS A 1 83 ? -6.211 -9.147 3.110 1.00 98.00 83 LYS A O 1
ATOM 674 N N . SER A 1 84 ? -4.606 -9.854 4.529 1.00 98.12 84 SER A N 1
ATOM 675 C CA . SER A 1 84 ? -5.172 -11.152 4.876 1.00 98.12 84 SER A CA 1
ATOM 676 C C . SER A 1 84 ? -5.331 -11.265 6.394 1.00 98.12 84 SER A C 1
ATOM 678 O O . SER A 1 84 ? -4.579 -10.665 7.169 1.00 98.12 84 SER A O 1
ATOM 680 N N . LEU A 1 85 ? -6.341 -12.026 6.812 1.00 96.88 85 LEU A N 1
ATOM 681 C CA . LEU A 1 85 ? -6.599 -12.402 8.208 1.00 96.88 85 LEU A CA 1
ATOM 682 C C . LEU A 1 85 ? -6.512 -13.921 8.424 1.00 96.88 85 LEU A C 1
ATOM 684 O O . LEU A 1 85 ? -6.707 -14.392 9.544 1.00 96.88 85 LEU A O 1
ATOM 688 N N . ASP A 1 86 ? -6.278 -14.688 7.361 1.00 96.62 86 ASP A N 1
ATOM 689 C CA . ASP A 1 86 ? -6.392 -16.144 7.329 1.00 96.62 86 ASP A CA 1
ATOM 690 C C . ASP A 1 86 ? -5.190 -16.814 6.646 1.00 96.62 86 ASP A C 1
ATOM 692 O O . ASP A 1 86 ? -5.329 -17.877 6.037 1.00 96.62 86 ASP A O 1
ATOM 696 N N . TYR A 1 87 ? -4.000 -16.233 6.834 1.00 95.56 87 TYR A N 1
ATOM 697 C CA . TYR A 1 87 ? -2.710 -16.782 6.394 1.00 95.56 87 TYR A CA 1
ATOM 698 C C . TYR A 1 87 ? -2.631 -16.954 4.867 1.00 95.56 87 TYR A C 1
ATOM 700 O O . TYR A 1 87 ? -2.384 -18.044 4.351 1.00 95.56 87 TYR A O 1
ATOM 708 N N . GLY A 1 88 ? -2.923 -15.872 4.148 1.00 95.31 88 GLY A N 1
ATOM 709 C CA . GLY A 1 88 ? -2.844 -15.742 2.696 1.00 95.31 88 GLY A CA 1
ATOM 710 C C . GLY A 1 88 ? -3.965 -16.425 1.912 1.00 95.31 88 GLY A C 1
ATOM 711 O O . GLY A 1 88 ? -3.920 -16.417 0.679 1.00 95.31 88 GLY A O 1
ATOM 712 N N . ARG A 1 89 ? -4.966 -17.018 2.580 1.00 96.62 89 ARG A N 1
ATOM 713 C CA . ARG A 1 89 ? -6.049 -17.762 1.911 1.00 96.62 89 ARG A CA 1
ATOM 714 C C . ARG A 1 89 ? -7.038 -16.832 1.224 1.00 96.62 89 ARG A C 1
ATOM 716 O O . ARG A 1 89 ? -7.458 -17.117 0.104 1.00 96.62 89 ARG A O 1
ATOM 723 N N . THR A 1 90 ? -7.407 -15.733 1.876 1.00 97.50 90 THR A N 1
ATOM 724 C CA . THR A 1 90 ? -8.266 -14.697 1.306 1.00 97.50 90 THR A CA 1
ATOM 725 C C . THR A 1 90 ? -7.631 -13.321 1.441 1.00 97.50 90 THR A C 1
ATOM 727 O O . THR A 1 90 ? -6.911 -13.017 2.389 1.00 97.50 90 THR A O 1
ATOM 730 N N . TRP A 1 91 ? -7.902 -12.474 0.452 1.00 98.19 91 TRP A N 1
ATOM 731 C CA . TRP A 1 91 ? -7.318 -11.143 0.341 1.00 98.19 91 TRP A CA 1
ATOM 732 C C . TRP A 1 91 ? -8.428 -10.110 0.255 1.00 98.19 91 TRP A C 1
ATOM 734 O O . TRP A 1 91 ? -9.395 -10.289 -0.486 1.00 98.19 91 TRP A O 1
ATOM 744 N N . GLN A 1 92 ? -8.289 -9.038 1.026 1.00 97.94 92 GLN A N 1
ATOM 745 C CA . GLN A 1 92 ? -9.219 -7.915 1.036 1.00 97.94 92 GLN A CA 1
ATOM 746 C C . GLN A 1 92 ? -8.449 -6.622 0.760 1.00 97.94 92 GLN A C 1
ATOM 748 O O . GLN A 1 92 ? -7.338 -6.465 1.279 1.00 97.94 92 GLN A O 1
ATOM 753 N N . PRO A 1 93 ? -9.011 -5.691 -0.030 1.00 98.31 93 PRO A N 1
ATOM 754 C CA . PRO A 1 93 ? -8.381 -4.401 -0.252 1.00 98.31 93 PRO A CA 1
ATOM 755 C C . PRO A 1 93 ? -8.316 -3.622 1.060 1.00 98.31 93 PRO A C 1
ATOM 757 O O . PRO A 1 93 ? -9.264 -3.616 1.847 1.00 98.31 93 PRO A O 1
ATOM 760 N N . TYR A 1 94 ? -7.179 -2.976 1.284 1.00 98.38 94 TYR A N 1
ATOM 761 C CA . TYR A 1 94 ? -6.906 -2.166 2.461 1.00 98.38 94 TYR A CA 1
ATOM 762 C C . TYR A 1 94 ? -6.874 -0.674 2.112 1.00 98.38 94 TYR A C 1
ATOM 764 O O . TYR A 1 94 ? -7.442 0.135 2.843 1.00 98.38 94 TYR A O 1
ATOM 772 N N . GLN A 1 95 ? -6.275 -0.319 0.968 1.00 98.75 95 GLN A N 1
ATOM 773 C CA . GLN A 1 95 ? -6.339 1.017 0.367 1.00 98.75 95 GLN A CA 1
ATOM 774 C C . GLN A 1 95 ? -5.946 0.959 -1.116 1.00 98.75 95 GLN A C 1
ATOM 776 O O . GLN A 1 95 ? -5.085 0.164 -1.502 1.00 98.75 95 GLN A O 1
ATOM 781 N N . TYR A 1 96 ? -6.568 1.808 -1.934 1.00 98.75 96 TYR A N 1
ATOM 782 C CA . TYR A 1 96 ? -6.230 1.991 -3.345 1.00 98.75 96 TYR A CA 1
ATOM 783 C C . TYR A 1 96 ? -5.421 3.276 -3.530 1.00 98.75 96 TYR A C 1
ATOM 785 O O . TYR A 1 96 ? -5.681 4.286 -2.874 1.00 98.75 96 TYR A O 1
ATOM 793 N N . TYR A 1 97 ? -4.451 3.235 -4.437 1.00 98.31 97 TYR A N 1
ATOM 794 C CA . TYR A 1 97 ? -3.575 4.354 -4.762 1.00 98.31 97 TYR A CA 1
ATOM 795 C C . TYR A 1 97 ? -3.530 4.510 -6.276 1.00 98.31 97 TYR A C 1
ATOM 797 O O . TYR A 1 97 ? -3.186 3.557 -6.982 1.00 98.31 97 TYR A O 1
ATOM 805 N N . ALA A 1 98 ? -3.879 5.692 -6.772 1.00 97.19 98 ALA A N 1
ATOM 806 C CA . ALA A 1 98 ? -3.865 5.980 -8.198 1.00 97.19 98 ALA A CA 1
ATOM 807 C C . ALA A 1 98 ? -3.453 7.427 -8.480 1.00 97.19 98 ALA A C 1
ATOM 809 O O . ALA A 1 98 ? -3.538 8.292 -7.609 1.00 97.19 98 ALA A O 1
ATOM 810 N N . THR A 1 99 ? -3.029 7.691 -9.713 1.00 94.44 99 THR A N 1
ATOM 811 C CA . THR A 1 99 ? -2.943 9.052 -10.263 1.00 94.44 99 THR A CA 1
ATOM 812 C C . THR A 1 99 ? -4.311 9.622 -10.640 1.00 94.44 99 THR A C 1
ATOM 814 O O . THR A 1 99 ? -4.489 10.831 -10.553 1.00 94.44 99 THR A O 1
ATOM 817 N N . ASP A 1 100 ? -5.258 8.756 -11.010 1.00 94.94 100 ASP A N 1
ATOM 818 C CA . ASP A 1 100 ? -6.674 9.061 -11.248 1.00 94.94 100 ASP A CA 1
ATOM 819 C C . ASP A 1 100 ? -7.520 7.899 -10.699 1.00 94.94 100 ASP A C 1
ATOM 821 O O . ASP A 1 100 ? -7.524 6.791 -11.247 1.00 94.94 100 ASP A O 1
ATOM 825 N N . CYS A 1 101 ? -8.189 8.118 -9.566 1.00 97.81 101 CYS A N 1
ATOM 826 C CA . CYS A 1 101 ? -8.975 7.092 -8.877 1.00 97.81 101 CYS A CA 1
ATOM 827 C C . CYS A 1 101 ? -10.252 6.698 -9.636 1.00 97.81 101 CYS A C 1
ATOM 829 O O . CYS A 1 101 ? -10.678 5.535 -9.566 1.00 97.81 101 CYS A O 1
ATOM 831 N N . LEU A 1 102 ? -10.853 7.637 -10.373 1.00 97.94 102 LEU A N 1
ATOM 832 C CA . LEU A 1 102 ? -12.080 7.403 -11.133 1.00 97.94 102 LEU A CA 1
ATOM 833 C C . LEU A 1 102 ? -11.803 6.529 -12.359 1.00 97.94 102 LEU A C 1
ATOM 835 O O . LEU A 1 102 ? -12.566 5.596 -12.630 1.00 97.94 102 LEU A O 1
ATOM 839 N N . ASP A 1 103 ? -10.702 6.794 -13.060 1.00 95.56 103 ASP A N 1
ATOM 840 C CA . ASP A 1 103 ? -10.258 5.988 -14.199 1.00 95.56 103 ASP A CA 1
ATOM 841 C C . ASP A 1 103 ? -9.748 4.608 -13.755 1.00 95.56 103 ASP A C 1
ATOM 843 O O . ASP A 1 103 ? -10.195 3.582 -14.269 1.00 95.56 103 ASP A O 1
ATOM 847 N N . ALA A 1 104 ? -8.865 4.559 -12.750 1.00 95.94 104 ALA A N 1
ATOM 848 C CA . ALA A 1 104 ? -8.178 3.326 -12.362 1.00 95.94 104 ALA A CA 1
ATOM 849 C C . ALA A 1 104 ? -9.078 2.305 -11.650 1.00 95.94 104 ALA A C 1
ATOM 851 O O . ALA A 1 104 ? -8.958 1.100 -11.882 1.00 95.94 104 ALA A O 1
ATOM 852 N N . PHE A 1 105 ? -9.938 2.774 -10.741 1.00 98.00 105 PHE A N 1
ATOM 853 C CA . PHE A 1 105 ? -10.689 1.908 -9.825 1.00 98.00 105 PHE A CA 1
ATOM 854 C C . PHE A 1 105 ? -12.179 2.248 -9.733 1.00 98.00 105 PHE A C 1
ATOM 856 O O . PHE A 1 105 ? -12.894 1.597 -8.972 1.00 98.00 105 PHE A O 1
ATOM 863 N N . HIS A 1 106 ? -12.662 3.232 -10.501 1.00 98.12 106 HIS A N 1
ATOM 864 C CA . HIS A 1 106 ? -14.048 3.713 -10.449 1.00 98.12 106 HIS A CA 1
ATOM 865 C C . HIS A 1 106 ? -14.471 4.163 -9.042 1.00 98.12 106 HIS A C 1
ATOM 867 O O . HIS A 1 106 ? -15.589 3.899 -8.596 1.00 98.12 106 HIS A O 1
ATOM 873 N N . MET A 1 107 ? -13.557 4.833 -8.336 1.00 98.25 107 MET A N 1
ATOM 874 C CA . MET A 1 107 ? -13.767 5.362 -6.989 1.00 98.25 107 MET A CA 1
ATOM 875 C C . MET A 1 107 ? -13.546 6.872 -6.977 1.00 98.25 107 MET A C 1
ATOM 877 O O . MET A 1 107 ? -12.604 7.360 -7.595 1.00 98.25 107 MET A O 1
ATOM 881 N N . ASP A 1 108 ? -14.368 7.608 -6.227 1.00 98.06 108 ASP A N 1
ATOM 882 C CA . ASP A 1 108 ? -14.078 9.014 -5.942 1.00 98.06 108 ASP A CA 1
ATOM 883 C C . ASP A 1 108 ? -12.799 9.120 -5.088 1.00 98.06 108 ASP A C 1
ATOM 885 O O . ASP A 1 108 ? -12.660 8.367 -4.110 1.00 98.06 108 ASP A O 1
ATOM 889 N N . PRO A 1 109 ? -11.875 10.044 -5.408 1.00 97.69 109 PRO A N 1
ATOM 890 C CA . PRO A 1 109 ? -10.677 10.243 -4.607 1.00 97.69 109 PRO A CA 1
ATOM 891 C C . PRO A 1 109 ? -11.035 10.798 -3.222 1.00 97.69 109 PRO A C 1
ATOM 893 O O . PRO A 1 109 ? -11.810 11.747 -3.092 1.00 97.69 109 PRO A O 1
ATOM 896 N N . LYS A 1 110 ? -10.454 10.209 -2.174 1.00 97.44 110 LYS A N 1
ATOM 897 C CA . LYS A 1 110 ? -10.602 10.633 -0.775 1.00 97.44 110 LYS A CA 1
ATOM 898 C C . LYS A 1 110 ? -9.262 10.583 -0.047 1.00 97.44 110 LYS A C 1
ATOM 900 O O . LYS A 1 110 ? -8.417 9.738 -0.338 1.00 97.44 110 LYS A O 1
ATOM 905 N N . SER A 1 111 ? -9.103 11.433 0.961 1.00 96.50 111 SER A N 1
ATOM 906 C CA . SER A 1 111 ? -8.058 11.315 1.979 1.00 96.50 111 SER A CA 1
ATOM 907 C C . SER A 1 111 ? -8.622 10.672 3.248 1.00 96.50 111 SER A C 1
ATOM 909 O O . SER A 1 111 ? -9.816 10.754 3.540 1.00 96.50 111 SER A O 1
ATOM 911 N N . VAL A 1 112 ? -7.753 10.094 4.082 1.00 96.69 112 VAL A N 1
ATOM 912 C CA . VAL A 1 112 ? -8.138 9.658 5.437 1.00 96.69 112 VAL A CA 1
ATOM 913 C C . VAL A 1 112 ? -8.676 10.829 6.269 1.00 96.69 112 VAL A C 1
ATOM 915 O O . VAL A 1 112 ? -9.517 10.619 7.139 1.00 96.69 112 VAL A O 1
ATOM 918 N N . LYS A 1 113 ? -8.274 12.069 5.961 1.00 94.12 113 LYS A N 1
ATOM 919 C CA . LYS A 1 113 ? -8.791 13.291 6.603 1.00 94.12 113 LYS A CA 1
ATOM 920 C C . LYS A 1 113 ? -10.275 13.553 6.326 1.00 94.12 113 LYS A C 1
ATOM 922 O O . LYS A 1 113 ? -10.908 14.236 7.126 1.00 94.12 113 LYS A O 1
ATOM 927 N N . ASP A 1 114 ? -10.818 13.006 5.239 1.00 95.75 114 ASP A N 1
ATOM 928 C CA . ASP A 1 114 ? -12.233 13.144 4.869 1.00 95.75 114 ASP A CA 1
ATOM 929 C C . ASP A 1 114 ? -13.124 12.107 5.573 1.00 95.75 114 ASP A C 1
ATOM 931 O O . ASP A 1 114 ? -14.353 12.160 5.490 1.00 95.75 114 ASP A O 1
ATOM 935 N N . LEU A 1 115 ? -12.514 11.140 6.268 1.00 96.81 115 LEU A N 1
ATOM 936 C CA . LEU A 1 115 ? -13.232 10.133 7.036 1.00 96.81 115 LEU A CA 1
ATOM 937 C C . LEU A 1 115 ? -13.734 10.689 8.373 1.00 96.81 115 LEU A C 1
ATOM 939 O O . LEU A 1 115 ? -13.375 11.767 8.842 1.00 96.81 115 LEU A O 1
ATOM 943 N N . SER A 1 116 ? -14.590 9.900 9.012 1.00 95.94 116 SER A N 1
ATOM 944 C CA . SER A 1 116 ? -15.142 10.171 10.333 1.00 95.94 116 SER A CA 1
ATOM 945 C C . SER A 1 116 ? -14.952 8.963 11.242 1.00 95.94 116 SER A C 1
ATOM 947 O O . SER A 1 116 ? -14.661 7.857 10.786 1.00 95.94 116 SER A O 1
ATOM 949 N N . GLN A 1 117 ? -15.230 9.133 12.535 1.00 93.00 117 GLN A N 1
ATOM 950 C CA . GLN A 1 117 ? -15.224 8.022 13.489 1.00 93.00 117 GLN A CA 1
ATOM 951 C C . GLN A 1 117 ? -16.145 6.860 13.057 1.00 93.00 117 GLN A C 1
ATOM 953 O O . GLN A 1 117 ? -15.840 5.699 13.321 1.00 93.00 117 GLN A O 1
ATOM 958 N N . HIS A 1 118 ? -17.250 7.150 12.360 1.00 93.19 118 HIS A N 1
ATOM 959 C CA . HIS A 1 118 ? -18.200 6.137 11.884 1.00 93.19 118 HIS A CA 1
ATOM 960 C C . HIS A 1 118 ? -17.764 5.453 10.582 1.00 93.19 118 HIS A C 1
ATOM 962 O O . HIS A 1 118 ? -18.183 4.328 10.319 1.00 93.19 118 HIS A O 1
ATOM 968 N N . THR A 1 119 ? -16.920 6.111 9.785 1.00 96.31 119 THR A N 1
ATOM 969 C CA . THR A 1 119 ? -16.430 5.623 8.485 1.00 96.31 119 THR A CA 1
ATOM 970 C C . THR A 1 119 ? -14.947 5.248 8.518 1.00 96.31 119 THR A C 1
ATOM 972 O O . THR A 1 119 ? -14.342 5.001 7.484 1.00 96.31 119 THR A O 1
ATOM 975 N N . VAL A 1 120 ? -14.347 5.119 9.704 1.00 95.50 120 VAL A N 1
ATOM 976 C CA . VAL A 1 120 ? -12.916 4.803 9.881 1.00 95.50 120 VAL A CA 1
ATOM 977 C C . VAL A 1 120 ? -12.483 3.466 9.262 1.00 95.50 120 VAL A C 1
ATOM 979 O O . VAL A 1 120 ? -11.294 3.248 9.050 1.00 95.50 120 VAL A O 1
ATOM 982 N N . LEU A 1 121 ? -13.428 2.565 8.981 1.00 96.31 121 LEU A N 1
ATOM 983 C CA . LEU A 1 121 ? -13.188 1.263 8.342 1.00 96.31 121 LEU A CA 1
ATOM 984 C C . LEU A 1 121 ? -13.391 1.295 6.824 1.00 96.31 121 LEU A C 1
ATOM 986 O O . LEU A 1 121 ? -13.233 0.270 6.166 1.00 96.31 121 LEU A O 1
ATOM 990 N N . GLU A 1 122 ? -13.799 2.440 6.277 1.00 97.56 122 GLU A N 1
ATOM 991 C CA . GLU A 1 122 ? -14.006 2.611 4.847 1.00 97.56 122 GLU A CA 1
ATOM 992 C C . GLU A 1 122 ? -12.671 2.460 4.108 1.00 97.56 122 GLU A C 1
ATOM 994 O O . GLU A 1 122 ? -11.640 3.028 4.502 1.00 97.56 122 GLU A O 1
ATOM 999 N N . ILE A 1 123 ? -12.715 1.657 3.046 1.00 98.38 123 ILE A N 1
ATOM 1000 C CA . ILE A 1 123 ? -11.622 1.484 2.095 1.00 98.38 123 ILE A CA 1
ATOM 1001 C C . ILE A 1 123 ? -11.769 2.578 1.046 1.00 98.38 123 ILE A C 1
ATOM 1003 O O . ILE A 1 123 ? -12.814 2.688 0.408 1.00 98.38 123 ILE A O 1
ATOM 1007 N N . ILE A 1 124 ? -10.726 3.384 0.887 1.00 98.56 124 ILE A N 1
ATOM 1008 C CA . ILE A 1 124 ? -10.722 4.551 0.004 1.00 98.56 124 ILE A CA 1
ATOM 1009 C C . ILE A 1 124 ? -9.711 4.379 -1.128 1.00 98.56 124 ILE A C 1
ATOM 1011 O O . ILE A 1 124 ? -8.799 3.551 -1.036 1.00 98.56 124 ILE A O 1
ATOM 1015 N N . CYS A 1 125 ? -9.869 5.193 -2.167 1.00 98.56 125 CYS A N 1
ATOM 1016 C CA . CYS A 1 125 ? -8.823 5.463 -3.141 1.00 98.56 125 CYS A CA 1
ATOM 1017 C C . CYS A 1 125 ? -8.260 6.861 -2.890 1.00 98.56 125 CYS A C 1
ATOM 1019 O O . CYS A 1 125 ? -9.036 7.803 -2.743 1.00 98.56 125 CYS A O 1
ATOM 1021 N N . THR A 1 126 ? -6.935 6.990 -2.811 1.00 97.69 126 THR A N 1
ATOM 1022 C CA . THR A 1 126 ? -6.258 8.276 -2.597 1.00 97.69 126 THR A CA 1
ATOM 1023 C C . THR A 1 126 ? -5.347 8.631 -3.768 1.00 97.69 126 THR A C 1
ATOM 1025 O O . THR A 1 126 ? -4.604 7.791 -4.280 1.00 97.69 126 THR A O 1
ATOM 1028 N N . GLU A 1 127 ? -5.380 9.909 -4.141 1.00 95.94 127 GLU A N 1
ATOM 1029 C CA . GLU A 1 127 ? -4.485 10.529 -5.123 1.00 95.94 127 GLU A CA 1
ATOM 1030 C C . GLU A 1 127 ? -3.374 11.355 -4.442 1.00 95.94 127 GLU A C 1
ATOM 1032 O O . GLU A 1 127 ? -2.531 11.936 -5.124 1.00 95.94 127 GLU A O 1
ATOM 1037 N N . GLU A 1 128 ? -3.308 11.399 -3.099 1.00 93.50 128 GLU A N 1
ATOM 1038 C CA . GLU A 1 128 ? -2.328 12.216 -2.346 1.00 93.50 128 GLU A CA 1
ATOM 1039 C C . GLU A 1 128 ? -0.865 11.833 -2.653 1.00 93.50 128 GLU A C 1
ATOM 1041 O O . GLU A 1 128 ? 0.050 12.652 -2.521 1.00 93.50 128 GLU A O 1
ATOM 1046 N N . TYR A 1 129 ? -0.641 10.600 -3.116 1.00 91.56 129 TYR A N 1
ATOM 1047 C CA . TYR A 1 129 ? 0.677 10.045 -3.430 1.00 91.56 129 TYR A CA 1
ATOM 1048 C C . TYR A 1 129 ? 0.995 9.993 -4.931 1.00 91.56 129 TYR A C 1
ATOM 1050 O O . TYR A 1 129 ? 1.951 9.337 -5.335 1.00 91.56 129 TYR A O 1
ATOM 1058 N N . SER A 1 130 ? 0.233 10.697 -5.766 1.00 82.00 130 SER A N 1
ATOM 1059 C CA . SER A 1 130 ? 0.422 10.711 -7.223 1.00 82.00 130 SER A CA 1
ATOM 1060 C C . SER A 1 130 ? 1.491 11.709 -7.699 1.00 82.00 130 SER A C 1
ATOM 1062 O O . SER A 1 130 ? 2.190 11.467 -8.680 1.00 82.00 130 SER A O 1
ATOM 1064 N N . THR A 1 131 ? 1.686 12.834 -6.999 1.00 75.19 131 THR A N 1
ATOM 1065 C CA . THR A 1 131 ? 2.491 13.960 -7.518 1.00 75.19 131 THR A CA 1
ATOM 1066 C C . THR A 1 131 ? 3.978 13.890 -7.139 1.00 75.19 131 THR A C 1
ATOM 1068 O O . THR A 1 131 ? 4.352 13.918 -5.966 1.00 75.19 131 THR A O 1
ATOM 1071 N N . GLY A 1 132 ? 4.869 13.844 -8.135 1.00 63.88 132 GLY A N 1
ATOM 1072 C CA . GLY A 1 132 ? 6.323 13.688 -7.945 1.00 63.88 132 GLY A CA 1
ATOM 1073 C C . GLY A 1 132 ? 7.095 14.926 -7.452 1.00 63.88 132 GLY A C 1
ATOM 1074 O O . GLY A 1 132 ? 8.304 14.843 -7.258 1.00 63.88 132 GLY A O 1
ATOM 1075 N N . TYR A 1 133 ? 6.434 16.069 -7.242 1.00 59.81 133 TYR A N 1
ATOM 1076 C CA . TYR A 1 133 ? 7.096 17.357 -6.962 1.00 59.81 133 TYR A CA 1
ATOM 1077 C C . TYR A 1 133 ? 7.302 17.679 -5.471 1.00 59.81 133 TYR A C 1
ATOM 1079 O O . TYR A 1 133 ? 7.870 18.719 -5.140 1.00 59.81 133 TYR A O 1
ATOM 1087 N N . MET A 1 134 ? 6.836 16.825 -4.558 1.00 57.78 134 MET A N 1
ATOM 1088 C CA . MET A 1 134 ? 6.948 17.054 -3.111 1.00 57.78 134 MET A CA 1
ATOM 1089 C C . MET A 1 134 ? 8.252 16.483 -2.530 1.00 57.78 134 MET A C 1
ATOM 1091 O O . MET A 1 134 ? 8.816 15.538 -3.067 1.00 57.78 134 MET A O 1
ATOM 1095 N N . THR A 1 135 ? 8.715 17.000 -1.385 1.00 50.47 135 THR A N 1
ATOM 1096 C CA . THR A 1 135 ? 9.931 16.510 -0.692 1.00 50.47 135 THR A CA 1
ATOM 1097 C C . THR A 1 135 ? 9.856 15.031 -0.292 1.00 50.47 135 THR A C 1
ATOM 1099 O O . THR A 1 135 ? 10.889 14.395 -0.117 1.00 50.47 135 THR A O 1
ATOM 1102 N N . ASN A 1 136 ? 8.641 14.479 -0.192 1.00 61.12 136 ASN A N 1
ATOM 1103 C CA . ASN A 1 136 ? 8.360 13.071 0.105 1.00 61.12 136 ASN A CA 1
ATOM 1104 C C . ASN A 1 136 ? 7.872 12.309 -1.147 1.00 61.12 136 ASN A C 1
ATOM 1106 O O . ASN A 1 136 ? 7.100 11.359 -1.033 1.00 61.12 136 ASN A O 1
ATOM 1110 N N . SER A 1 137 ? 8.272 12.731 -2.352 1.00 78.88 137 SER A N 1
ATOM 1111 C CA . SER A 1 137 ? 7.788 12.204 -3.646 1.00 78.88 137 SER A CA 1
ATOM 1112 C C . SER A 1 137 ? 8.042 10.716 -3.895 1.00 78.88 137 SER A C 1
ATOM 1114 O O . SER A 1 137 ? 7.525 10.164 -4.863 1.00 78.88 137 SER A O 1
ATOM 1116 N N . LYS A 1 138 ? 8.818 10.070 -3.027 1.00 89.69 138 LYS A N 1
ATOM 1117 C CA . LYS A 1 138 ? 9.170 8.650 -3.071 1.00 89.69 138 LYS A CA 1
ATOM 1118 C C . LYS A 1 138 ? 8.397 7.790 -2.067 1.00 89.69 138 LYS A C 1
ATOM 1120 O O . LYS A 1 138 ? 8.496 6.573 -2.112 1.00 89.69 138 LYS A O 1
ATOM 1125 N N . ILE A 1 139 ? 7.623 8.391 -1.164 1.00 93.31 139 ILE A N 1
ATOM 1126 C CA . ILE A 1 139 ? 7.006 7.677 -0.038 1.00 93.31 139 ILE A CA 1
ATOM 1127 C C . ILE A 1 139 ? 5.494 7.542 -0.249 1.00 93.31 139 ILE A C 1
ATOM 1129 O O . ILE A 1 139 ? 4.827 8.497 -0.667 1.00 93.31 139 ILE A O 1
ATOM 1133 N N . ILE A 1 140 ? 4.962 6.358 0.060 1.00 96.31 140 ILE A N 1
ATOM 1134 C CA . ILE A 1 140 ? 3.531 6.083 0.222 1.00 96.31 140 ILE A CA 1
ATOM 1135 C C . ILE A 1 140 ? 3.268 5.683 1.673 1.00 96.31 140 ILE A C 1
ATOM 1137 O O . ILE A 1 140 ? 3.997 4.861 2.234 1.00 96.31 140 ILE A O 1
ATOM 1141 N N . HIS A 1 141 ? 2.207 6.236 2.266 1.00 96.69 141 HIS A N 1
ATOM 1142 C CA . HIS A 1 141 ? 1.735 5.819 3.582 1.00 96.69 141 HIS A CA 1
ATOM 1143 C C . HIS A 1 141 ? 0.384 5.105 3.507 1.00 96.69 141 HIS A C 1
ATOM 1145 O O . HIS A 1 141 ? -0.452 5.359 2.640 1.00 96.69 141 HIS A O 1
ATOM 1151 N N . PHE A 1 142 ? 0.173 4.221 4.474 1.00 98.06 142 PHE A N 1
ATOM 1152 C CA . PHE A 1 142 ? -1.146 3.807 4.926 1.00 98.06 142 PHE A CA 1
ATOM 1153 C C . PHE A 1 142 ? -1.353 4.340 6.349 1.00 98.06 142 PHE A C 1
ATOM 1155 O O . PHE A 1 142 ? -0.602 4.007 7.273 1.00 98.06 142 PHE A O 1
ATOM 1162 N N . GLU A 1 143 ? -2.343 5.211 6.517 1.00 97.44 143 GLU A N 1
ATOM 1163 C CA . GLU A 1 143 ? -2.438 6.178 7.612 1.00 97.44 143 GLU A CA 1
ATOM 1164 C C . GLU A 1 143 ? -3.140 5.617 8.861 1.00 97.44 143 GLU A C 1
ATOM 1166 O O . GLU A 1 143 ? -4.220 6.047 9.276 1.00 97.44 143 GLU A O 1
ATOM 1171 N N . ILE A 1 144 ? -2.511 4.634 9.502 1.00 96.56 144 ILE A N 1
ATOM 1172 C CA . ILE A 1 144 ? -3.016 3.992 10.726 1.00 96.56 144 ILE A CA 1
ATOM 1173 C C . ILE A 1 144 ? -3.160 4.987 11.878 1.00 96.56 144 ILE A C 1
ATOM 1175 O O . ILE A 1 144 ? -4.175 4.984 12.576 1.00 96.56 144 ILE A O 1
ATOM 1179 N N . LYS A 1 145 ? -2.179 5.873 12.067 1.00 95.69 145 LYS A N 1
ATOM 1180 C CA . LYS A 1 145 ? -2.198 6.869 13.147 1.00 95.69 145 LYS A CA 1
ATOM 1181 C C . LYS A 1 145 ? -3.285 7.917 12.957 1.00 95.69 145 LYS A C 1
ATOM 1183 O O . LYS A 1 145 ? -3.903 8.307 13.947 1.00 95.69 145 LYS A O 1
ATOM 1188 N N . ASP A 1 146 ? -3.574 8.304 11.719 1.00 96.69 146 ASP A N 1
ATOM 1189 C CA . ASP A 1 146 ? -4.678 9.221 11.428 1.00 96.69 146 ASP A CA 1
ATOM 1190 C C . ASP A 1 146 ? -6.027 8.541 11.700 1.00 96.69 146 ASP A C 1
ATOM 1192 O O . ASP A 1 146 ? -6.912 9.137 12.314 1.00 96.69 146 ASP A O 1
ATOM 1196 N N . ARG A 1 147 ? -6.155 7.242 11.388 1.00 97.06 147 ARG A N 1
ATOM 1197 C CA . ARG A 1 147 ? -7.344 6.459 11.762 1.00 97.06 147 ARG A CA 1
ATOM 1198 C C . ARG A 1 147 ? -7.493 6.299 13.283 1.00 97.06 147 ARG A C 1
ATOM 1200 O O . ARG A 1 147 ? -8.602 6.389 13.807 1.00 97.06 147 ARG A O 1
ATOM 1207 N N . PHE A 1 148 ? -6.399 6.120 14.023 1.00 95.94 148 PHE A N 1
ATOM 1208 C CA . PHE A 1 148 ? -6.422 6.117 15.493 1.00 95.94 148 PHE A CA 1
ATOM 1209 C C . PHE A 1 148 ? -6.796 7.477 16.089 1.00 95.94 148 PHE A C 1
ATOM 1211 O O . PHE A 1 148 ? -7.458 7.527 17.132 1.00 95.94 148 PHE A O 1
ATOM 1218 N N . ALA A 1 149 ? -6.417 8.578 15.437 1.00 96.31 149 ALA A N 1
ATOM 1219 C CA . ALA A 1 149 ? -6.703 9.926 15.909 1.00 96.31 149 ALA A CA 1
ATOM 1220 C C . ALA A 1 149 ? -8.211 10.222 16.007 1.00 96.31 149 ALA A C 1
ATOM 1222 O O . ALA A 1 149 ? -8.603 11.003 16.877 1.00 96.31 149 ALA A O 1
ATOM 1223 N N . PHE A 1 150 ? -9.067 9.541 15.231 1.00 95.44 150 PHE A N 1
ATOM 1224 C CA . PHE A 1 150 ? -10.529 9.643 15.373 1.00 95.44 150 PHE A CA 1
ATOM 1225 C C . PHE A 1 150 ? -11.045 9.215 16.754 1.00 95.44 150 PHE A C 1
ATOM 1227 O O . PHE A 1 150 ? -12.086 9.699 17.189 1.00 95.44 150 PHE A O 1
ATOM 1234 N N . PHE A 1 151 ? -10.323 8.344 17.465 1.00 95.19 151 PHE A N 1
ATOM 1235 C CA . PHE A 1 151 ? -10.704 7.876 18.804 1.00 95.19 151 PHE A CA 1
ATOM 1236 C C . PHE A 1 151 ? -9.821 8.453 19.909 1.00 95.19 151 PHE A C 1
ATOM 1238 O O . PHE A 1 151 ? -10.297 8.715 21.017 1.00 95.19 151 PHE A O 1
ATOM 1245 N N . ALA A 1 152 ? -8.531 8.632 19.619 1.00 95.00 152 ALA A N 1
ATOM 1246 C CA . ALA A 1 152 ? -7.524 9.015 20.602 1.00 95.00 152 ALA A CA 1
ATOM 1247 C C . ALA A 1 152 ? -7.147 10.510 20.573 1.00 95.00 152 ALA A C 1
ATOM 1249 O O . ALA A 1 152 ? -6.354 10.977 21.402 1.00 95.00 152 ALA A O 1
ATOM 1250 N N . GLY A 1 153 ? -7.724 11.260 19.632 1.00 93.00 153 GLY A N 1
ATOM 1251 C CA . GLY A 1 153 ? -7.441 12.664 19.358 1.00 93.00 153 GLY A CA 1
ATOM 1252 C C . GLY A 1 153 ? -6.187 12.879 18.491 1.00 93.00 153 GLY A C 1
ATOM 1253 O O . GLY A 1 153 ? -5.359 11.975 18.374 1.00 93.00 153 GLY A O 1
ATOM 1254 N N . PRO A 1 154 ? -5.988 14.095 17.939 1.00 90.75 154 PRO A N 1
ATOM 1255 C CA . PRO A 1 154 ? -4.912 14.397 16.979 1.00 90.75 154 PRO A CA 1
ATOM 1256 C C . PRO A 1 154 ? -3.496 14.123 17.499 1.00 90.75 154 PRO A C 1
ATOM 1258 O O . PRO A 1 154 ? -2.599 13.762 16.749 1.00 90.75 154 PRO A O 1
ATOM 1261 N N . TRP A 1 155 ? -3.297 14.279 18.809 1.00 91.38 155 TRP A N 1
ATOM 1262 C CA . TRP A 1 155 ? -2.011 14.057 19.476 1.00 91.38 155 TRP A CA 1
ATOM 1263 C C . TRP A 1 155 ? -1.871 12.655 20.069 1.00 91.38 155 TRP A C 1
ATOM 1265 O O . TRP A 1 155 ? -0.934 12.421 20.829 1.00 91.38 155 TRP A O 1
ATOM 1275 N N . LEU A 1 156 ? -2.824 11.753 19.798 1.00 91.44 156 LEU A N 1
ATOM 1276 C CA . LEU A 1 156 ? -2.808 10.370 20.275 1.00 91.44 156 LEU A CA 1
ATOM 1277 C C . LEU A 1 156 ? -2.668 10.252 21.810 1.00 91.44 156 LEU A C 1
ATOM 1279 O O . LEU A 1 156 ? -2.076 9.313 22.334 1.00 91.44 156 LEU A O 1
ATOM 1283 N N . ARG A 1 157 ? -3.225 11.216 22.560 1.00 91.56 157 ARG A N 1
ATOM 1284 C CA . ARG A 1 157 ? -3.134 11.262 24.033 1.00 91.56 157 ARG A CA 1
ATOM 1285 C C . ARG A 1 157 ? -4.235 10.464 24.724 1.00 91.56 157 ARG A C 1
ATOM 1287 O O . ARG A 1 157 ? -4.020 9.952 25.817 1.00 91.56 157 ARG A O 1
ATOM 1294 N N . ASN A 1 158 ? -5.407 10.338 24.103 1.00 91.81 158 ASN A N 1
ATOM 1295 C CA . ASN A 1 158 ? -6.548 9.633 24.681 1.00 91.81 158 ASN A CA 1
ATOM 1296 C C . ASN A 1 158 ? -6.545 8.141 24.299 1.00 91.81 158 ASN A C 1
ATOM 1298 O O . ASN A 1 158 ? -7.501 7.620 23.728 1.00 91.81 158 ASN A O 1
ATOM 1302 N N . MET A 1 159 ? -5.443 7.446 24.599 1.00 90.75 159 MET A N 1
ATOM 1303 C CA . MET A 1 159 ? -5.276 6.020 24.278 1.00 90.75 159 MET A CA 1
ATOM 1304 C C . MET A 1 159 ? -6.325 5.123 24.946 1.00 90.75 159 MET A C 1
ATOM 1306 O O . MET A 1 159 ? -6.721 4.115 24.370 1.00 90.75 159 MET A O 1
ATOM 1310 N N . ALA A 1 160 ? -6.817 5.500 26.131 1.00 91.81 160 ALA A N 1
ATOM 1311 C CA . ALA A 1 160 ? -7.854 4.748 26.836 1.00 91.81 160 ALA A CA 1
ATOM 1312 C C . ALA A 1 160 ? -9.156 4.644 26.021 1.00 91.81 160 ALA A C 1
ATOM 1314 O O . ALA A 1 160 ? -9.758 3.574 25.966 1.00 91.81 160 ALA A O 1
ATOM 1315 N N . SER A 1 161 ? -9.553 5.729 25.343 1.00 92.19 161 SER A N 1
ATOM 1316 C CA . SER A 1 161 ? -10.706 5.738 24.432 1.00 92.19 161 SER A CA 1
ATOM 1317 C C . SER A 1 161 ? -10.508 4.768 23.264 1.00 92.19 161 SER A C 1
ATOM 1319 O O . SER A 1 161 ? -11.369 3.928 23.006 1.00 92.19 161 SER A O 1
ATOM 1321 N N . LEU A 1 162 ? -9.343 4.822 22.605 1.00 91.69 162 LEU A N 1
ATOM 1322 C CA . LEU A 1 162 ? -9.005 3.925 21.497 1.00 91.69 162 LEU A CA 1
ATOM 1323 C C . LEU A 1 162 ? -9.027 2.451 21.923 1.00 91.69 162 LEU A C 1
ATOM 1325 O O . LEU A 1 162 ? -9.672 1.642 21.261 1.00 91.69 162 LEU A O 1
ATOM 1329 N N . TYR A 1 163 ? -8.365 2.101 23.029 1.00 90.00 163 TYR A N 1
ATOM 1330 C CA . TYR A 1 163 ? -8.343 0.719 23.512 1.00 90.00 163 TYR A CA 1
ATOM 1331 C C . TYR A 1 163 ? -9.738 0.225 23.896 1.00 90.00 163 TYR A C 1
ATOM 1333 O O . TYR A 1 163 ? -10.124 -0.861 23.477 1.00 90.00 163 TYR A O 1
ATOM 1341 N N . GLY A 1 164 ? -10.549 1.056 24.560 1.00 93.00 164 GLY A N 1
ATOM 1342 C CA . GLY A 1 164 ? -11.941 0.707 24.850 1.00 93.00 164 GLY A CA 1
ATOM 1343 C C . GLY A 1 164 ? -12.766 0.415 23.588 1.00 93.00 164 GLY A C 1
ATOM 1344 O O . GLY A 1 164 ? -13.589 -0.502 23.584 1.00 93.00 164 GLY A O 1
ATOM 1345 N N . GLN A 1 165 ? -12.535 1.144 22.491 1.00 92.88 165 GLN A N 1
ATOM 1346 C CA . GLN A 1 165 ? -13.201 0.885 21.208 1.00 92.88 165 GLN A CA 1
ATOM 1347 C C . GLN A 1 165 ? -12.687 -0.388 20.526 1.00 92.88 165 GLN A C 1
ATOM 1349 O O . GLN A 1 165 ? -13.491 -1.160 20.004 1.00 92.88 165 GLN A O 1
ATOM 1354 N N . LEU A 1 166 ? -11.375 -0.640 20.556 1.00 91.69 166 LEU A N 1
ATOM 1355 C CA . LEU A 1 166 ? -10.773 -1.861 20.006 1.00 91.69 166 LEU A CA 1
ATOM 1356 C C . LEU A 1 166 ? -11.244 -3.124 20.748 1.00 91.69 166 LEU A C 1
ATOM 1358 O O . LEU A 1 166 ? -11.526 -4.136 20.107 1.00 91.69 166 LEU A O 1
ATOM 1362 N N . ASP A 1 167 ? -11.399 -3.052 22.072 1.00 91.12 167 ASP A N 1
ATOM 1363 C CA . ASP A 1 167 ? -11.854 -4.177 22.898 1.00 91.12 167 ASP A CA 1
ATOM 1364 C C . ASP A 1 167 ? -13.336 -4.504 22.667 1.00 91.12 167 ASP A C 1
ATOM 1366 O O . ASP A 1 167 ? -13.734 -5.671 22.629 1.00 91.12 167 ASP A O 1
ATOM 1370 N N . THR A 1 168 ? -14.165 -3.474 22.488 1.00 93.25 168 THR A N 1
ATOM 1371 C CA . THR A 1 168 ? -15.621 -3.629 22.332 1.00 93.25 168 THR A CA 1
ATOM 1372 C C . THR A 1 168 ? -16.053 -3.886 20.888 1.00 93.25 168 THR A C 1
ATOM 1374 O O . THR A 1 168 ? -17.076 -4.535 20.658 1.00 93.25 168 THR A O 1
ATOM 1377 N N . THR A 1 169 ? -15.279 -3.428 19.898 1.00 94.81 169 THR A N 1
ATOM 1378 C CA . THR A 1 169 ? -15.661 -3.464 18.479 1.00 94.81 169 THR A CA 1
ATOM 1379 C C . THR A 1 169 ? -14.751 -4.389 17.676 1.00 94.81 169 THR A C 1
ATOM 1381 O O . THR A 1 169 ? -13.751 -3.968 17.096 1.00 94.81 169 THR A O 1
ATOM 1384 N N . LYS A 1 170 ? -15.158 -5.660 17.540 1.00 94.62 170 LYS A N 1
ATOM 1385 C CA . LYS A 1 170 ? -14.413 -6.686 16.780 1.00 94.62 170 LYS A CA 1
ATOM 1386 C C . LYS A 1 170 ? -13.997 -6.224 15.379 1.00 94.62 170 LYS A C 1
ATOM 1388 O O . LYS A 1 170 ? -12.849 -6.413 15.009 1.00 94.62 170 LYS A O 1
ATOM 1393 N N . LYS A 1 171 ? -14.896 -5.589 14.617 1.00 95.44 171 LYS A N 1
ATOM 1394 C CA . LYS A 1 171 ? -14.587 -5.110 13.255 1.00 95.44 171 LYS A CA 1
ATOM 1395 C C . LYS A 1 171 ? -13.468 -4.063 13.229 1.00 95.44 171 LYS A C 1
ATOM 1397 O O . LYS A 1 171 ? -12.684 -4.056 12.290 1.00 95.44 171 LYS A O 1
ATOM 1402 N N . LEU A 1 172 ? -13.397 -3.201 14.246 1.00 94.88 172 LEU A N 1
ATOM 1403 C CA . LEU A 1 172 ? -12.356 -2.180 14.358 1.00 94.88 172 LEU A CA 1
ATOM 1404 C C . LEU A 1 172 ? -11.006 -2.817 14.673 1.00 94.88 172 LEU A C 1
ATOM 1406 O O . LEU A 1 172 ? -10.025 -2.518 14.005 1.00 94.88 172 LEU A O 1
ATOM 1410 N N . ARG A 1 173 ? -10.965 -3.743 15.635 1.00 94.56 173 ARG A N 1
ATOM 1411 C CA . ARG A 1 173 ? -9.747 -4.504 15.927 1.00 94.56 173 ARG A CA 1
ATOM 1412 C C . ARG A 1 173 ? -9.280 -5.290 14.705 1.00 94.56 173 ARG A C 1
ATOM 1414 O O . ARG A 1 173 ? -8.149 -5.115 14.272 1.00 94.56 173 ARG A O 1
ATOM 1421 N N . ASP A 1 174 ? -10.175 -6.075 14.106 1.00 96.06 174 ASP A N 1
ATOM 1422 C CA . ASP A 1 174 ? -9.873 -6.908 12.942 1.00 96.06 174 ASP A CA 1
ATOM 1423 C C . ASP A 1 174 ? -9.399 -6.069 11.738 1.00 96.06 174 ASP A C 1
ATOM 1425 O O . ASP A 1 174 ? -8.682 -6.587 10.887 1.00 96.06 174 ASP A O 1
ATOM 1429 N N . PHE A 1 175 ? -9.755 -4.779 11.647 1.00 97.25 175 PHE A N 1
ATOM 1430 C CA . PHE A 1 175 ? -9.233 -3.868 10.625 1.00 97.25 175 PHE A CA 1
ATOM 1431 C C . PHE A 1 175 ? -7.729 -3.633 10.785 1.00 97.25 175 PHE A C 1
ATOM 1433 O O . PHE A 1 175 ? -7.014 -3.779 9.803 1.00 97.25 175 PHE A O 1
ATOM 1440 N N . PHE A 1 176 ? -7.234 -3.395 12.001 1.00 96.25 176 PHE A N 1
ATOM 1441 C CA . PHE A 1 176 ? -5.799 -3.215 12.276 1.00 96.25 176 PHE A CA 1
ATOM 1442 C C . PHE A 1 176 ? -5.039 -4.528 12.484 1.00 96.25 176 PHE A C 1
ATOM 1444 O O . PHE A 1 176 ? -3.822 -4.525 12.658 1.00 96.25 176 PHE A O 1
ATOM 1451 N N . THR A 1 177 ? -5.743 -5.655 12.461 1.00 95.88 177 THR A N 1
ATOM 1452 C CA . THR A 1 177 ? -5.153 -6.986 12.511 1.00 95.88 177 THR A CA 1
ATOM 1453 C C . THR A 1 177 ? -4.820 -7.498 11.107 1.00 95.88 177 THR A C 1
ATOM 1455 O O . THR A 1 177 ? -5.614 -7.334 10.174 1.00 95.88 177 THR A O 1
ATOM 1458 N N . VAL A 1 178 ? -3.660 -8.142 10.960 1.00 96.88 178 VAL A N 1
ATOM 1459 C CA . VAL A 1 178 ? -3.214 -8.802 9.721 1.00 96.88 178 VAL A CA 1
ATOM 1460 C C . VAL A 1 178 ? -2.447 -10.091 10.025 1.00 96.88 178 VAL A C 1
ATOM 1462 O O . VAL A 1 178 ? -1.807 -10.204 11.069 1.00 96.88 178 VAL A O 1
ATOM 1465 N N . THR A 1 179 ? -2.499 -11.062 9.117 1.00 95.62 179 THR A N 1
ATOM 1466 C CA . THR A 1 179 ? -1.528 -12.174 9.050 1.00 95.62 179 THR A CA 1
ATOM 1467 C C . THR A 1 179 ? -0.542 -11.989 7.905 1.00 95.62 179 THR A C 1
ATOM 1469 O O . THR A 1 179 ? 0.605 -12.420 8.013 1.00 95.62 179 THR A O 1
ATOM 1472 N N . ASP A 1 180 ? -0.991 -11.326 6.834 1.00 96.19 180 ASP A N 1
ATOM 1473 C CA . ASP A 1 180 ? -0.219 -11.064 5.624 1.00 96.19 180 ASP A CA 1
ATOM 1474 C C . ASP A 1 180 ? -0.657 -9.732 5.005 1.00 96.19 180 ASP A C 1
ATOM 1476 O O . ASP A 1 180 ? -1.816 -9.316 5.128 1.00 96.19 180 ASP A O 1
ATOM 1480 N N . LEU A 1 181 ? 0.271 -9.084 4.310 1.00 97.50 181 LEU A N 1
ATOM 1481 C CA . LEU A 1 181 ? 0.032 -7.909 3.480 1.00 97.50 181 LEU A CA 1
ATOM 1482 C C . LEU A 1 181 ? 0.452 -8.220 2.049 1.00 97.50 181 LEU A C 1
ATOM 1484 O O . LEU A 1 181 ? 1.413 -8.953 1.830 1.00 97.50 181 LEU A O 1
ATOM 1488 N N . ARG A 1 182 ? -0.247 -7.644 1.071 1.00 97.94 182 ARG A N 1
ATOM 1489 C CA . ARG A 1 182 ? 0.133 -7.752 -0.337 1.00 9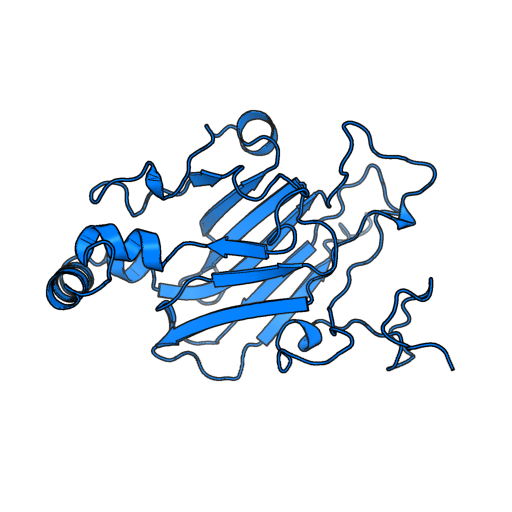7.94 182 ARG A CA 1
ATOM 1490 C C . ARG A 1 182 ? 0.081 -6.393 -1.003 1.00 97.94 182 ARG A C 1
ATOM 1492 O O . ARG A 1 182 ? -0.961 -5.747 -1.031 1.00 97.94 182 ARG A O 1
ATOM 1499 N N . ILE A 1 183 ? 1.215 -5.975 -1.54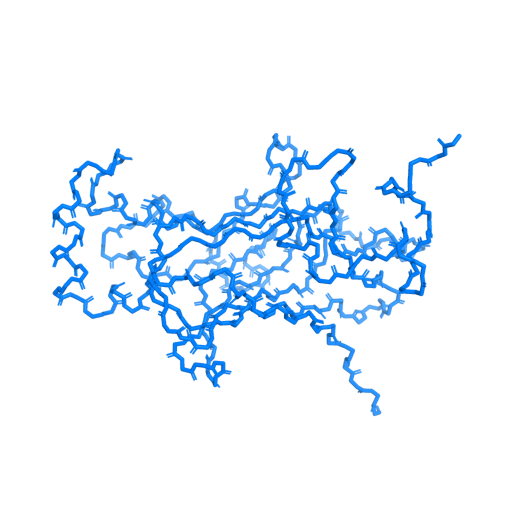3 1.00 98.31 183 ILE A N 1
ATOM 1500 C CA . ILE A 1 183 ? 1.344 -4.775 -2.361 1.00 98.31 183 ILE A CA 1
ATOM 1501 C C . ILE A 1 183 ? 1.207 -5.228 -3.811 1.00 98.31 183 ILE A C 1
ATOM 1503 O O . ILE A 1 183 ? 2.067 -5.943 -4.325 1.00 98.31 183 ILE A O 1
ATOM 1507 N N . ARG A 1 184 ? 0.108 -4.849 -4.460 1.00 98.06 184 ARG A N 1
ATOM 1508 C CA . ARG A 1 184 ? -0.139 -5.128 -5.877 1.00 98.06 184 ARG A CA 1
ATOM 1509 C C . ARG A 1 184 ? 0.196 -3.894 -6.689 1.00 98.06 184 ARG A C 1
ATOM 1511 O O . ARG A 1 184 ? -0.569 -2.933 -6.709 1.00 98.06 184 ARG A O 1
ATOM 1518 N N . LEU A 1 185 ? 1.343 -3.934 -7.343 1.00 97.88 185 LEU A N 1
ATOM 1519 C CA . LEU A 1 185 ? 1.819 -2.915 -8.263 1.00 97.88 185 LEU A CA 1
ATOM 1520 C C . LEU A 1 185 ? 1.204 -3.207 -9.635 1.00 97.88 185 LEU A C 1
ATOM 1522 O O . LEU A 1 185 ? 1.415 -4.290 -10.180 1.00 97.88 185 LEU A O 1
ATOM 1526 N N . LEU A 1 186 ? 0.383 -2.289 -10.152 1.00 96.75 186 LEU A N 1
ATOM 1527 C CA . LEU A 1 186 ? -0.413 -2.522 -11.366 1.00 96.75 186 LEU A CA 1
ATOM 1528 C C . LEU A 1 186 ? 0.092 -1.739 -12.579 1.00 96.75 186 LEU A C 1
ATOM 1530 O O . LEU A 1 186 ? 0.025 -2.240 -13.702 1.00 96.75 186 LEU A O 1
ATOM 1534 N N . ARG A 1 187 ? 0.579 -0.513 -12.347 1.00 95.31 187 ARG A N 1
ATOM 1535 C CA . ARG A 1 187 ? 1.175 0.351 -13.373 1.00 95.31 187 ARG A CA 1
ATOM 1536 C C . ARG A 1 187 ? 2.351 1.155 -12.797 1.00 95.31 187 ARG A C 1
ATOM 1538 O O . ARG A 1 187 ? 2.184 1.733 -11.720 1.00 95.31 187 ARG A O 1
ATOM 1545 N N . PRO A 1 188 ? 3.548 1.138 -13.418 1.00 94.31 188 PRO A N 1
ATOM 1546 C CA . PRO A 1 188 ? 4.709 1.875 -12.918 1.00 94.31 188 PRO A CA 1
ATOM 1547 C C . PRO A 1 188 ? 4.521 3.380 -13.097 1.00 94.31 188 PRO A C 1
ATOM 1549 O O . PRO A 1 188 ? 3.583 3.811 -13.761 1.00 94.31 188 PRO A O 1
ATOM 1552 N N . ALA A 1 189 ? 5.412 4.170 -12.502 1.00 92.44 189 ALA A N 1
ATOM 1553 C CA . ALA A 1 189 ? 5.424 5.614 -12.695 1.00 92.44 189 ALA A CA 1
ATOM 1554 C C . ALA A 1 189 ? 5.713 5.941 -14.165 1.00 92.44 189 ALA A C 1
ATOM 1556 O O . ALA A 1 189 ? 6.824 5.683 -14.636 1.00 92.44 189 ALA A O 1
ATOM 1557 N N . VAL A 1 190 ? 4.746 6.507 -14.889 1.00 88.62 190 VAL A N 1
ATOM 1558 C CA . VAL A 1 190 ? 4.979 6.939 -16.279 1.00 88.62 190 VAL A CA 1
ATOM 1559 C C . VAL A 1 190 ? 5.382 8.411 -16.334 1.00 88.62 190 VAL A C 1
ATOM 1561 O O . VAL A 1 190 ? 6.200 8.789 -17.169 1.00 88.62 190 VAL A O 1
ATOM 1564 N N . GLY A 1 191 ? 4.847 9.240 -15.430 1.00 78.06 191 GLY A N 1
ATOM 1565 C CA . GLY A 1 191 ? 5.139 10.680 -15.339 1.00 78.06 191 GLY A CA 1
ATOM 1566 C C . GLY A 1 191 ? 4.590 11.530 -16.496 1.00 78.06 191 GLY A C 1
ATOM 1567 O O . GLY A 1 191 ? 4.556 12.753 -16.393 1.00 78.06 191 GLY A O 1
ATOM 1568 N N . GLU A 1 192 ? 4.123 10.890 -17.566 1.00 75.06 192 GLU A N 1
ATOM 1569 C CA . GLU A 1 192 ? 3.525 11.484 -18.756 1.00 75.06 192 GLU A CA 1
ATOM 1570 C C . GLU A 1 192 ? 2.193 10.793 -19.079 1.00 75.06 192 GLU A C 1
ATOM 1572 O O . GLU A 1 192 ? 1.907 9.691 -18.609 1.00 75.06 192 GLU A O 1
ATOM 1577 N N . ILE A 1 193 ? 1.371 11.440 -19.910 1.00 73.75 193 ILE A N 1
ATOM 1578 C CA . ILE A 1 193 ? 0.063 10.911 -20.332 1.00 73.75 193 ILE A CA 1
ATOM 1579 C C . ILE A 1 193 ? 0.235 9.641 -21.187 1.00 73.75 193 ILE A C 1
ATOM 1581 O O . ILE A 1 193 ? -0.595 8.733 -21.135 1.00 73.75 193 ILE A O 1
ATOM 1585 N N . PHE A 1 194 ? 1.325 9.564 -21.955 1.00 83.38 194 PHE A N 1
ATOM 1586 C CA . PHE A 1 194 ? 1.627 8.457 -22.858 1.00 83.38 194 PHE A CA 1
ATOM 1587 C C . PHE A 1 194 ? 2.929 7.764 -22.459 1.00 83.38 194 PHE A C 1
ATOM 1589 O O . PHE A 1 194 ? 3.849 8.386 -21.935 1.00 83.38 194 PHE A O 1
ATOM 1596 N N . VAL A 1 195 ? 2.995 6.459 -22.716 1.00 88.00 195 VAL A N 1
ATOM 1597 C CA . VAL A 1 195 ? 4.207 5.662 -22.510 1.00 88.00 195 VAL A CA 1
ATOM 1598 C C . VAL A 1 195 ? 5.147 5.887 -23.693 1.00 88.00 195 VAL A C 1
ATOM 1600 O O . VAL A 1 195 ? 4.736 5.767 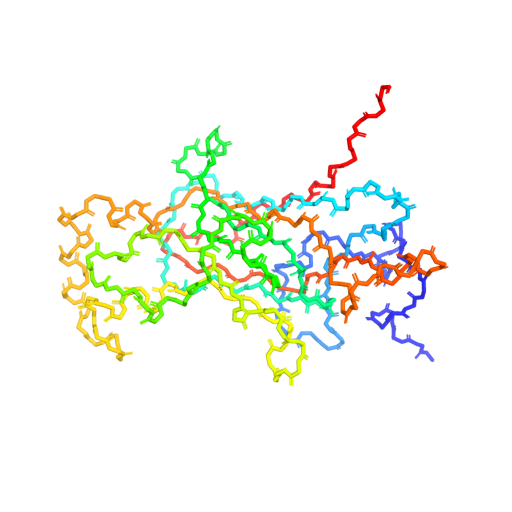-24.845 1.00 88.00 195 VAL A O 1
ATOM 1603 N N . ASP A 1 196 ? 6.415 6.189 -23.418 1.00 88.81 196 ASP A N 1
ATOM 1604 C CA . ASP A 1 196 ? 7.459 6.264 -24.440 1.00 88.81 196 ASP A CA 1
ATOM 1605 C C . ASP A 1 196 ? 7.911 4.847 -24.824 1.00 88.81 196 ASP A C 1
ATOM 1607 O O . ASP A 1 196 ? 8.793 4.251 -24.194 1.00 88.81 196 ASP A O 1
ATOM 1611 N N . GLU A 1 197 ? 7.285 4.300 -25.867 1.00 90.88 197 GLU A N 1
ATOM 1612 C CA . GLU A 1 197 ? 7.540 2.945 -26.372 1.00 90.88 197 GLU A CA 1
ATOM 1613 C C . GLU A 1 197 ? 8.985 2.728 -26.852 1.00 90.88 197 GLU A C 1
ATOM 1615 O O . GLU A 1 197 ? 9.466 1.595 -26.870 1.00 90.88 197 GLU A O 1
ATOM 1620 N N . LEU A 1 198 ? 9.717 3.793 -27.203 1.00 89.31 198 LEU A N 1
ATOM 1621 C CA . LEU A 1 198 ? 11.115 3.682 -27.633 1.00 89.31 198 LEU A CA 1
ATOM 1622 C C . LEU A 1 198 ? 12.072 3.473 -26.453 1.00 89.31 198 LEU A C 1
ATOM 1624 O O . LEU A 1 198 ? 13.201 3.023 -26.645 1.00 89.31 198 LEU A O 1
ATOM 1628 N N . HIS A 1 199 ? 11.636 3.779 -25.229 1.00 87.69 199 HIS A N 1
ATOM 1629 C CA . HIS A 1 199 ? 12.501 3.822 -24.054 1.00 87.69 199 HIS A CA 1
ATOM 1630 C C . HIS A 1 199 ? 11.899 3.105 -22.841 1.00 87.69 199 HIS A C 1
ATOM 1632 O O . HIS A 1 199 ? 12.028 3.573 -21.709 1.00 87.69 199 HIS A O 1
ATOM 1638 N N . LEU A 1 200 ? 11.312 1.927 -23.061 1.00 89.56 200 LEU A N 1
ATOM 1639 C CA . LEU A 1 200 ? 10.655 1.113 -22.028 1.00 89.56 200 LEU A CA 1
ATOM 1640 C C . LEU A 1 200 ? 11.549 0.734 -20.833 1.00 89.56 200 LEU A C 1
ATOM 1642 O O . LEU A 1 200 ? 11.046 0.413 -19.758 1.00 89.56 200 LEU A O 1
ATOM 1646 N N . ALA A 1 201 ? 12.874 0.811 -20.992 1.00 87.38 201 ALA A N 1
ATOM 1647 C CA . ALA A 1 201 ? 13.841 0.581 -19.920 1.00 87.38 201 ALA A CA 1
ATOM 1648 C C . ALA A 1 201 ? 13.710 1.571 -18.745 1.00 87.38 201 ALA A C 1
ATOM 1650 O O . ALA A 1 201 ? 14.177 1.271 -17.651 1.00 87.38 201 ALA A O 1
ATOM 1651 N N . ARG A 1 202 ? 13.067 2.732 -18.946 1.00 87.75 202 ARG A N 1
ATOM 1652 C CA . ARG A 1 202 ? 12.855 3.730 -17.884 1.00 87.75 202 ARG A CA 1
ATOM 1653 C C . ARG A 1 202 ? 11.704 3.386 -16.930 1.00 87.75 202 ARG A C 1
ATOM 1655 O O . ARG A 1 202 ? 11.600 4.008 -15.879 1.00 87.75 202 ARG A O 1
ATOM 1662 N N . TYR A 1 203 ? 10.839 2.438 -17.298 1.00 91.31 203 TYR A N 1
ATOM 1663 C CA . TYR A 1 203 ? 9.658 2.070 -16.517 1.00 91.31 203 TYR A CA 1
ATOM 1664 C C . TYR A 1 203 ? 9.900 0.751 -15.789 1.00 91.31 203 TYR A C 1
ATOM 1666 O O . TYR A 1 203 ? 10.001 -0.308 -16.408 1.00 91.31 203 TYR A O 1
ATOM 1674 N N . PHE A 1 204 ? 10.005 0.828 -14.470 1.00 92.88 204 PHE A N 1
ATOM 1675 C CA . PHE A 1 204 ? 10.202 -0.296 -13.558 1.00 92.88 204 PHE A CA 1
ATOM 1676 C C . PHE A 1 204 ? 9.752 0.123 -12.155 1.00 92.88 204 PHE A C 1
ATOM 1678 O O . PHE A 1 204 ? 9.469 1.299 -11.907 1.00 92.88 204 PHE A O 1
ATOM 1685 N N . TYR A 1 205 ? 9.701 -0.833 -11.235 1.00 95.00 205 TYR A N 1
ATOM 1686 C CA . TYR A 1 205 ? 9.510 -0.577 -9.815 1.00 95.00 205 TYR A CA 1
ATOM 1687 C C . TYR A 1 205 ? 10.827 -0.750 -9.077 1.00 95.00 205 TYR A C 1
ATOM 1689 O O . TYR A 1 205 ? 11.552 -1.711 -9.329 1.00 95.00 205 TYR A O 1
ATOM 1697 N N . ALA A 1 206 ? 11.118 0.148 -8.142 1.00 92.88 206 ALA A N 1
ATOM 1698 C CA . ALA A 1 206 ? 12.183 -0.049 -7.177 1.00 92.88 206 ALA A CA 1
ATOM 1699 C C . ALA A 1 206 ? 11.736 0.411 -5.791 1.00 92.88 206 ALA A C 1
ATOM 1701 O O . ALA A 1 206 ? 11.252 1.534 -5.642 1.00 92.88 206 ALA A O 1
ATOM 1702 N N . ILE A 1 207 ? 11.898 -0.451 -4.788 1.00 94.19 207 ILE A N 1
ATOM 1703 C CA . ILE A 1 207 ? 11.495 -0.204 -3.398 1.00 94.19 207 ILE A CA 1
ATOM 1704 C C . ILE A 1 207 ? 12.732 -0.316 -2.521 1.00 94.19 207 ILE A C 1
ATOM 1706 O O . ILE A 1 207 ? 13.392 -1.353 -2.509 1.00 94.19 207 ILE A O 1
ATOM 1710 N N . SER A 1 208 ? 13.041 0.762 -1.808 1.00 91.81 208 SER A N 1
ATOM 1711 C CA . SER A 1 208 ? 14.200 0.841 -0.924 1.00 91.81 208 SER A CA 1
ATOM 1712 C C . SER A 1 208 ? 13.897 0.374 0.491 1.00 91.81 208 SER A C 1
ATOM 1714 O O . SER A 1 208 ? 14.799 -0.075 1.175 1.00 91.81 208 SER A O 1
ATOM 1716 N N . ASP A 1 209 ? 12.656 0.530 0.961 1.00 92.88 209 ASP A N 1
ATOM 1717 C CA . ASP A 1 209 ? 12.308 0.171 2.336 1.00 92.88 209 ASP A CA 1
ATOM 1718 C C . ASP A 1 209 ? 10.794 0.002 2.527 1.00 92.88 209 ASP A C 1
ATOM 1720 O O . ASP A 1 209 ? 9.996 0.767 1.970 1.00 92.88 209 ASP A O 1
ATOM 1724 N N . ILE A 1 210 ? 10.398 -0.974 3.345 1.00 94.06 210 ILE A N 1
ATOM 1725 C CA . ILE A 1 210 ? 9.020 -1.204 3.779 1.00 94.06 210 ILE A CA 1
ATOM 1726 C C . ILE A 1 210 ? 8.981 -1.330 5.302 1.00 94.06 210 ILE A C 1
ATOM 1728 O O . ILE A 1 210 ? 9.397 -2.331 5.887 1.00 94.06 210 ILE A O 1
ATOM 1732 N N . LYS A 1 211 ? 8.350 -0.353 5.958 1.00 92.75 211 LYS A N 1
ATOM 1733 C CA . LYS A 1 211 ? 8.168 -0.352 7.412 1.00 92.75 211 LYS A CA 1
ATOM 1734 C C . LYS A 1 211 ? 6.765 -0.782 7.793 1.00 92.75 211 LYS A C 1
ATOM 1736 O O . LYS A 1 211 ? 5.784 -0.110 7.472 1.00 92.75 211 LYS A O 1
ATOM 1741 N N . VAL A 1 212 ? 6.690 -1.862 8.564 1.00 93.25 212 VAL A N 1
ATOM 1742 C CA . VAL A 1 212 ? 5.461 -2.357 9.191 1.00 93.25 212 VAL A CA 1
ATOM 1743 C C . VAL A 1 212 ? 5.722 -2.528 10.681 1.00 93.25 212 VAL A C 1
ATOM 1745 O O . VAL A 1 212 ? 6.533 -3.355 11.089 1.00 93.25 212 VAL A O 1
ATOM 1748 N N . HIS A 1 213 ? 5.017 -1.755 11.505 1.00 90.62 213 HIS A N 1
ATOM 1749 C CA . HIS A 1 213 ? 5.132 -1.830 12.959 1.00 90.62 213 HIS A CA 1
ATOM 1750 C C . HIS A 1 213 ? 3.848 -2.390 13.558 1.00 90.62 213 HIS A C 1
ATOM 1752 O O . HIS A 1 213 ? 2.750 -1.909 13.266 1.00 90.62 213 HIS A O 1
ATOM 1758 N N . GLY A 1 214 ? 3.984 -3.377 14.439 1.00 86.38 214 GLY A N 1
ATOM 1759 C CA . GLY A 1 214 ? 2.846 -3.953 15.134 1.00 86.38 214 GLY A CA 1
ATOM 1760 C C . GLY A 1 214 ? 3.227 -4.745 16.374 1.00 86.38 214 GLY A C 1
ATOM 1761 O O . GLY A 1 214 ? 4.361 -5.203 16.533 1.00 86.38 214 GLY A O 1
ATOM 1762 N N . ARG A 1 215 ? 2.254 -4.936 17.267 1.00 85.19 215 ARG A N 1
ATOM 1763 C CA . ARG A 1 215 ? 2.402 -5.846 18.406 1.00 85.19 215 ARG A CA 1
ATOM 1764 C C . ARG A 1 215 ? 2.473 -7.270 17.895 1.00 85.19 215 ARG A C 1
ATOM 1766 O O . ARG A 1 215 ? 1.736 -7.652 16.989 1.00 85.19 215 ARG A O 1
ATOM 1773 N N . ASN A 1 216 ? 3.344 -8.055 18.516 1.00 72.38 216 ASN A N 1
ATOM 1774 C CA . ASN A 1 216 ? 3.656 -9.412 18.090 1.00 72.38 216 ASN A CA 1
ATOM 1775 C C . ASN A 1 216 ? 4.216 -9.497 16.666 1.00 72.38 216 ASN A C 1
ATOM 1777 O O . ASN A 1 216 ? 4.285 -10.606 16.157 1.00 72.38 216 ASN A O 1
ATOM 1781 N N . ALA A 1 217 ? 4.676 -8.414 16.032 1.00 60.34 217 ALA A N 1
ATOM 1782 C CA . ALA A 1 217 ? 5.534 -8.532 14.856 1.00 60.34 217 ALA A CA 1
ATOM 1783 C C . ALA A 1 217 ? 6.900 -9.083 15.311 1.00 60.34 217 ALA A C 1
ATOM 1785 O O . ALA A 1 217 ? 7.550 -8.495 16.171 1.00 60.34 217 ALA A O 1
ATOM 1786 N N . SER A 1 218 ? 7.307 -10.263 14.831 1.00 55.50 218 SER A N 1
ATOM 1787 C CA . SER A 1 218 ? 8.712 -10.697 14.956 1.00 55.50 218 SER A CA 1
ATOM 1788 C C . SER A 1 218 ? 9.522 -10.051 13.839 1.00 55.50 218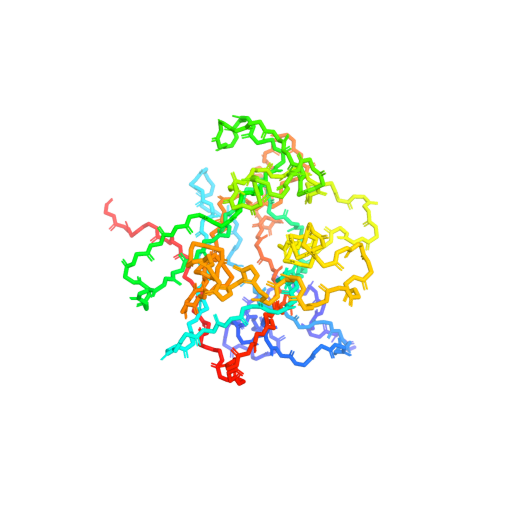 SER A C 1
ATOM 1790 O O . SER A 1 218 ? 8.953 -9.645 12.831 1.00 55.50 218 SER A O 1
ATOM 1792 N N . LEU A 1 219 ? 10.845 -10.004 14.010 1.00 52.78 219 LEU A N 1
ATOM 1793 C CA . LEU A 1 219 ? 11.781 -9.514 12.991 1.00 52.78 219 LEU A CA 1
ATOM 1794 C C . LEU A 1 219 ? 11.804 -10.376 11.715 1.00 52.78 219 LEU A C 1
ATOM 1796 O O . LEU A 1 219 ? 12.295 -9.928 10.689 1.00 52.78 219 LEU A O 1
ATOM 1800 N N . GLU A 1 220 ? 11.278 -11.599 11.765 1.00 56.22 220 GLU A N 1
ATOM 1801 C CA . GLU A 1 220 ? 11.178 -12.481 10.602 1.00 56.22 220 GLU A CA 1
ATOM 1802 C C . GLU A 1 220 ? 9.925 -12.135 9.787 1.00 56.22 220 GLU A C 1
ATOM 1804 O O . GLU A 1 220 ? 8.828 -12.626 10.061 1.00 56.22 220 GLU A O 1
ATOM 1809 N N . VAL A 1 221 ? 10.098 -11.241 8.813 1.00 62.09 221 VAL A N 1
ATOM 1810 C CA . VAL A 1 221 ? 9.143 -11.006 7.725 1.00 62.09 221 VAL A CA 1
ATOM 1811 C C . VAL A 1 221 ? 9.589 -11.860 6.546 1.00 62.09 221 VAL A C 1
ATOM 1813 O O . VAL A 1 221 ? 10.698 -11.679 6.050 1.00 62.09 221 VAL A O 1
ATOM 1816 N N . VAL A 1 222 ? 8.751 -12.793 6.091 1.00 61.91 222 VAL A N 1
ATOM 1817 C CA . VAL A 1 222 ? 9.014 -13.504 4.834 1.00 61.91 222 VAL A CA 1
ATOM 1818 C C . VAL A 1 222 ? 8.404 -12.673 3.716 1.00 61.91 222 VAL A C 1
ATOM 1820 O O . VAL A 1 222 ? 7.181 -12.525 3.656 1.00 61.91 222 VAL A O 1
ATOM 1823 N N . SER A 1 223 ? 9.255 -12.093 2.871 1.00 63.94 223 SER A N 1
ATOM 1824 C CA . SER A 1 223 ? 8.827 -11.330 1.702 1.00 63.94 223 SER A CA 1
ATOM 1825 C C . SER A 1 223 ? 9.087 -12.104 0.419 1.00 63.94 223 SER A C 1
ATOM 1827 O O . SER A 1 223 ? 10.228 -12.457 0.131 1.00 63.94 223 SER A O 1
ATOM 1829 N N . GLU A 1 224 ? 8.047 -12.298 -0.382 1.00 66.12 224 GLU A N 1
ATOM 1830 C CA . GLU A 1 224 ? 8.160 -12.855 -1.730 1.00 66.12 224 GLU A CA 1
ATOM 1831 C C . GLU A 1 224 ? 7.638 -11.826 -2.738 1.00 66.12 224 GLU A C 1
ATOM 1833 O O . GLU A 1 224 ? 6.502 -11.354 -2.632 1.00 66.12 224 GLU A O 1
ATOM 1838 N N . ALA A 1 225 ? 8.477 -11.459 -3.708 1.00 60.53 225 ALA A N 1
ATOM 1839 C CA . ALA A 1 225 ? 8.097 -10.621 -4.838 1.00 60.53 225 ALA A CA 1
ATOM 1840 C C . ALA A 1 225 ? 7.885 -11.516 -6.065 1.00 60.53 225 ALA A C 1
ATOM 1842 O O . ALA A 1 225 ? 8.834 -12.093 -6.592 1.00 60.53 225 ALA A O 1
ATOM 1843 N N . PHE A 1 226 ? 6.637 -11.634 -6.515 1.00 63.88 226 PHE A N 1
ATOM 1844 C CA . PHE A 1 226 ? 6.284 -12.345 -7.737 1.00 63.88 226 PHE A CA 1
ATOM 1845 C C . PHE A 1 226 ? 5.909 -11.341 -8.817 1.00 63.88 226 PHE A C 1
ATOM 1847 O O . PHE A 1 226 ? 4.902 -10.635 -8.714 1.00 63.88 226 PHE A O 1
ATOM 1854 N N . GLU A 1 227 ? 6.685 -11.311 -9.891 1.00 60.25 227 GLU A N 1
ATOM 1855 C CA . GLU A 1 227 ? 6.240 -10.685 -11.128 1.00 60.25 227 GLU A CA 1
ATOM 1856 C C . GLU A 1 227 ? 5.229 -11.622 -11.774 1.00 60.25 227 GLU A C 1
ATOM 1858 O O . GLU A 1 227 ? 5.514 -12.801 -12.006 1.00 60.25 227 GLU A O 1
ATOM 1863 N N . THR A 1 228 ? 4.023 -11.121 -12.047 1.00 44.34 228 THR A N 1
ATOM 1864 C CA . THR A 1 228 ? 3.060 -11.906 -12.819 1.00 44.34 228 THR A CA 1
ATOM 1865 C C . THR A 1 228 ? 3.501 -11.850 -14.276 1.00 44.34 228 THR A C 1
ATOM 1867 O O . THR A 1 228 ? 2.928 -11.141 -15.101 1.00 44.34 228 THR A O 1
ATOM 1870 N N . LEU A 1 229 ? 4.528 -12.626 -14.617 1.00 35.12 229 LEU A N 1
ATOM 1871 C CA . LEU A 1 229 ? 4.687 -13.116 -15.973 1.00 35.12 229 LEU A CA 1
ATOM 1872 C C . LEU A 1 229 ? 3.476 -14.016 -16.188 1.00 35.12 229 LEU A C 1
ATOM 1874 O O . LEU A 1 229 ? 3.510 -15.182 -15.803 1.00 35.12 229 LEU A O 1
ATOM 1878 N N . LEU A 1 230 ? 2.367 -13.459 -16.706 1.00 31.62 230 LEU A N 1
ATOM 1879 C CA . LEU A 1 230 ? 1.262 -14.279 -17.202 1.00 31.62 230 LEU A CA 1
ATOM 1880 C C . LEU A 1 230 ? 1.913 -15.345 -18.071 1.00 31.62 230 LEU A C 1
ATOM 1882 O O . LEU A 1 230 ? 2.558 -15.026 -19.076 1.00 31.62 230 LEU A O 1
ATOM 1886 N N . THR A 1 231 ? 1.850 -16.565 -17.558 1.00 24.83 231 THR A N 1
ATOM 1887 C CA . THR A 1 231 ? 2.491 -17.744 -18.090 1.00 24.83 231 THR A CA 1
ATOM 1888 C C . THR A 1 231 ? 2.109 -17.870 -19.550 1.00 24.83 231 THR A C 1
ATOM 1890 O O . THR A 1 231 ? 0.953 -17.672 -19.921 1.00 24.83 231 THR A O 1
ATOM 1893 N N . GLN A 1 232 ? 3.115 -18.179 -20.364 1.00 29.55 232 GLN A N 1
ATOM 1894 C CA . GLN A 1 232 ? 2.940 -18.651 -21.726 1.00 29.55 232 GLN A CA 1
ATOM 1895 C C . GLN A 1 232 ? 1.765 -19.632 -21.798 1.00 29.55 232 GLN A C 1
ATOM 1897 O O . GLN A 1 232 ? 1.783 -20.675 -21.137 1.00 29.55 232 GLN A O 1
ATOM 1902 N N . GLN A 1 233 ? 0.792 -19.309 -22.642 1.00 29.38 233 GLN A N 1
ATOM 1903 C CA . GLN A 1 233 ? 0.059 -20.294 -23.419 1.00 29.38 233 GLN A CA 1
ATOM 1904 C C . GLN A 1 233 ? -0.266 -19.709 -24.787 1.00 29.38 233 GLN A C 1
ATOM 1906 O O . GLN A 1 233 ? -0.684 -18.530 -24.833 1.00 29.38 233 GLN A O 1
#

Foldseek 3Di:
DDQLPDDDVDADCVDPSRHQDPCLQADDPDDVVFHKHWDAFPLVPPPWFKKKKKWAQQDKWFFDFKKKWFWPAFDFQWKWKWFDPPGPPDIDTLEIEHCDCCVHPVFDADDLVPDALVCLLPHHYHNPQVDCPDPRVGMDIDGPVSSLCNQCNPVNPNVVRSVVCLVVPVSVRVSSMGRMMMMIRGGFNCVDPDHPSVCSSSTITMTRYIDTDTPPRDSDIDIDMDGPPVDDD

Organism: Eschrichtius robustus (NCBI:txid9764)